Protein AF-A0ABD2L4R9-F1 (afdb_monomer)

Structure (mmCIF, N/CA/C/O backbone):
data_AF-A0ABD2L4R9-F1
#
_entry.id   AF-A0ABD2L4R9-F1
#
loop_
_atom_site.group_PDB
_atom_site.id
_atom_site.type_symbol
_atom_site.label_atom_id
_atom_site.label_alt_id
_atom_site.label_comp_id
_atom_site.label_asym_id
_atom_site.label_entity_id
_atom_site.label_seq_id
_atom_site.pdbx_PDB_ins_code
_atom_site.Cartn_x
_atom_site.Cartn_y
_atom_site.Cartn_z
_atom_site.occupancy
_atom_site.B_iso_or_equiv
_atom_site.auth_seq_id
_atom_site.auth_comp_id
_atom_site.auth_asym_id
_atom_site.auth_atom_id
_atom_site.pdbx_PDB_model_num
ATOM 1 N N . MET A 1 1 ? 43.083 -14.980 4.259 1.00 38.06 1 MET A N 1
ATOM 2 C CA . MET A 1 1 ? 42.087 -13.909 4.046 1.00 38.06 1 MET A CA 1
ATOM 3 C C . MET A 1 1 ? 41.917 -13.762 2.544 1.00 38.06 1 MET A C 1
ATOM 5 O O . MET A 1 1 ? 42.897 -13.419 1.909 1.00 38.06 1 MET A O 1
ATOM 9 N N . SER A 1 2 ? 40.818 -14.065 1.871 1.00 39.56 2 SER A N 1
ATOM 10 C CA . SER A 1 2 ? 39.577 -14.774 2.179 1.00 39.56 2 SER A CA 1
ATOM 11 C C . SER A 1 2 ? 39.105 -15.293 0.814 1.00 39.56 2 SER A C 1
ATOM 13 O O . SER A 1 2 ? 39.096 -14.529 -0.149 1.00 39.56 2 SER A O 1
ATOM 15 N N . GLU A 1 3 ? 38.803 -16.585 0.715 1.00 35.97 3 GLU A N 1
ATOM 16 C CA . GLU A 1 3 ? 38.306 -17.233 -0.504 1.00 35.97 3 GLU A CA 1
ATOM 17 C C . GLU A 1 3 ? 36.824 -16.886 -0.700 1.00 35.97 3 GLU A C 1
ATOM 19 O O . GLU A 1 3 ? 36.027 -17.015 0.230 1.00 35.97 3 GLU A O 1
ATOM 24 N N . ALA A 1 4 ? 36.452 -16.432 -1.900 1.00 47.12 4 ALA A N 1
ATOM 25 C CA . ALA A 1 4 ? 35.065 -16.191 -2.282 1.00 47.12 4 ALA A CA 1
ATOM 26 C C . ALA A 1 4 ? 34.563 -17.351 -3.151 1.00 47.12 4 ALA A C 1
ATOM 28 O O . ALA A 1 4 ? 35.118 -17.667 -4.202 1.00 47.12 4 ALA A O 1
ATOM 29 N N . ASN A 1 5 ? 33.513 -17.985 -2.642 1.00 41.12 5 ASN A N 1
ATOM 30 C CA . ASN A 1 5 ? 32.863 -19.193 -3.119 1.00 41.12 5 ASN A CA 1
ATOM 31 C C . ASN A 1 5 ? 31.822 -18.814 -4.194 1.00 41.12 5 ASN A C 1
ATOM 33 O O . ASN A 1 5 ? 30.880 -18.081 -3.897 1.00 41.12 5 ASN A O 1
ATOM 37 N N . LEU A 1 6 ? 32.000 -19.273 -5.438 1.00 37.28 6 LEU A N 1
ATOM 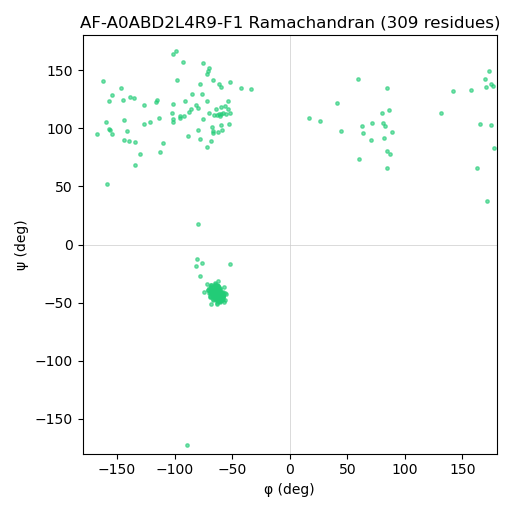38 C CA . LEU A 1 6 ? 31.024 -19.123 -6.525 1.00 37.28 6 LEU A CA 1
ATOM 39 C C . LEU A 1 6 ? 30.168 -20.396 -6.601 1.00 37.28 6 LEU A C 1
ATOM 41 O O . LEU A 1 6 ? 30.640 -21.438 -7.051 1.00 37.28 6 LEU A O 1
ATOM 45 N N . GLN A 1 7 ? 28.899 -20.307 -6.204 1.00 46.25 7 GLN A N 1
ATOM 46 C CA . GLN A 1 7 ? 27.887 -21.318 -6.520 1.00 46.25 7 GLN A CA 1
ATOM 47 C C . GLN A 1 7 ? 27.112 -20.889 -7.770 1.00 46.25 7 GLN A C 1
ATOM 49 O O . GLN A 1 7 ? 26.343 -19.933 -7.748 1.00 46.25 7 GLN A O 1
ATOM 54 N N . GLN A 1 8 ? 27.327 -21.621 -8.864 1.00 36.53 8 GLN A N 1
ATOM 55 C CA . GLN A 1 8 ? 26.442 -21.661 -10.026 1.00 36.53 8 GLN A CA 1
ATOM 56 C C . GLN A 1 8 ? 25.341 -22.695 -9.759 1.00 36.53 8 GLN A C 1
ATOM 58 O O . GLN A 1 8 ? 25.647 -23.834 -9.408 1.00 36.53 8 GLN A O 1
ATOM 63 N N . GLN A 1 9 ? 24.075 -22.325 -9.956 1.00 39.12 9 GLN A N 1
ATOM 64 C CA . GLN A 1 9 ? 22.984 -23.285 -10.104 1.00 39.12 9 GLN A CA 1
ATOM 65 C C . GLN A 1 9 ? 22.382 -23.185 -11.503 1.00 39.12 9 GLN A C 1
ATOM 67 O O . GLN A 1 9 ? 21.982 -22.129 -11.985 1.00 39.12 9 GLN A O 1
ATOM 72 N N . THR A 1 10 ? 22.383 -24.349 -12.131 1.00 36.81 10 THR A N 1
ATOM 73 C CA . THR A 1 10 ? 21.808 -24.751 -13.406 1.00 36.81 10 THR A CA 1
ATOM 74 C C . THR A 1 10 ? 20.302 -24.976 -13.294 1.00 36.81 10 THR A C 1
ATOM 76 O O . THR A 1 10 ? 19.891 -25.710 -12.402 1.00 36.81 10 THR A O 1
ATOM 79 N N . HIS A 1 11 ? 19.511 -24.522 -14.270 1.00 34.41 11 HIS A N 1
ATOM 80 C CA . HIS A 1 11 ? 18.323 -25.258 -14.714 1.00 34.41 11 HIS A CA 1
ATOM 81 C C . HIS A 1 11 ? 18.113 -25.091 -16.223 1.00 34.41 11 HIS A C 1
ATOM 83 O O . HIS A 1 11 ? 18.078 -23.983 -16.751 1.00 34.41 11 HIS A O 1
ATOM 89 N N . GLY A 1 12 ? 18.049 -26.240 -16.899 1.00 32.28 12 GLY A N 1
ATOM 90 C CA . GLY A 1 12 ? 17.697 -26.399 -18.306 1.00 32.28 12 GLY A CA 1
ATOM 91 C C . GLY A 1 12 ? 16.182 -26.573 -18.532 1.00 32.28 12 GLY A C 1
ATOM 92 O O . GLY A 1 12 ? 15.406 -26.427 -17.590 1.00 32.28 12 GLY A O 1
ATOM 93 N N . PRO A 1 13 ? 15.769 -26.876 -19.778 1.00 49.06 13 PRO A N 1
ATOM 94 C CA . PRO A 1 13 ? 14.568 -26.332 -20.423 1.00 49.06 13 PRO A CA 1
ATOM 95 C C . PRO A 1 13 ? 13.365 -27.290 -20.437 1.00 49.06 13 PRO A C 1
ATOM 97 O O . PRO A 1 13 ? 13.538 -28.502 -20.320 1.00 49.06 13 PRO A O 1
ATOM 100 N N . ILE A 1 14 ? 12.160 -26.763 -20.698 1.00 37.28 14 ILE A N 1
ATOM 101 C CA . ILE A 1 14 ? 11.000 -27.556 -21.141 1.00 37.28 14 ILE A CA 1
ATOM 102 C C . ILE A 1 14 ? 10.307 -26.836 -22.304 1.00 37.28 14 ILE A C 1
ATOM 104 O O . ILE A 1 14 ? 9.966 -25.660 -22.220 1.00 37.28 14 ILE A O 1
ATOM 108 N N . ALA A 1 15 ? 10.146 -27.579 -23.395 1.00 39.94 15 ALA A N 1
ATOM 109 C CA . ALA A 1 15 ? 9.393 -27.242 -24.592 1.00 39.94 15 ALA A CA 1
ATOM 110 C C . ALA A 1 15 ? 7.946 -27.758 -24.492 1.00 39.94 15 ALA A C 1
ATOM 112 O O . ALA A 1 15 ? 7.717 -28.769 -23.830 1.00 39.94 15 ALA A O 1
ATOM 113 N N . GLY A 1 16 ? 7.023 -27.157 -25.255 1.00 38.69 16 GLY A N 1
ATOM 114 C CA . GLY A 1 16 ? 5.907 -27.902 -25.854 1.00 38.69 16 GLY A CA 1
ATOM 115 C C . GLY A 1 16 ? 4.489 -27.335 -25.706 1.00 38.69 16 GLY A C 1
ATOM 116 O O . GLY A 1 16 ? 3.910 -27.404 -24.630 1.00 38.69 16 GLY A O 1
ATOM 117 N N . THR A 1 17 ? 3.951 -26.933 -26.868 1.00 38.12 17 THR A N 1
ATOM 118 C CA . THR A 1 17 ? 2.591 -27.168 -27.417 1.00 38.12 17 THR A CA 1
ATOM 119 C C . THR A 1 17 ? 1.390 -26.318 -26.970 1.00 38.12 17 THR A C 1
ATOM 121 O O . THR A 1 17 ? 0.820 -26.536 -25.906 1.00 38.12 17 THR A O 1
ATOM 124 N N . ASP A 1 18 ? 1.007 -25.404 -27.874 1.00 42.97 18 ASP A N 1
ATOM 125 C CA . ASP A 1 18 ? -0.278 -25.256 -28.591 1.00 42.97 18 ASP A CA 1
ATOM 126 C C . ASP A 1 18 ? -1.611 -25.482 -27.857 1.00 42.97 18 ASP A C 1
ATOM 128 O O . ASP A 1 18 ? -1.916 -26.605 -27.471 1.00 42.97 18 ASP A O 1
ATOM 132 N N . TYR A 1 19 ? -2.473 -24.452 -27.858 1.00 44.78 19 TYR A N 1
ATOM 133 C CA . TYR A 1 19 ? -3.904 -24.587 -28.170 1.00 44.78 19 TYR A CA 1
ATOM 134 C C . TYR A 1 19 ? -4.440 -23.332 -28.874 1.00 44.78 19 TYR A C 1
ATOM 136 O O . TYR A 1 19 ? -4.154 -22.197 -28.498 1.00 44.78 19 TYR A O 1
ATOM 144 N N . ASP A 1 20 ? -5.205 -23.621 -29.917 1.00 46.62 20 ASP A N 1
ATOM 145 C CA . ASP A 1 20 ? -5.868 -22.765 -30.891 1.00 46.62 20 ASP A CA 1
ATOM 146 C C . ASP A 1 20 ? -7.355 -22.581 -30.503 1.00 46.62 20 ASP A C 1
ATOM 148 O O . ASP A 1 20 ? -7.892 -23.400 -29.755 1.00 46.62 20 ASP A O 1
ATOM 152 N N . SER A 1 21 ? -8.035 -21.607 -31.123 1.00 48.56 21 SER A N 1
ATOM 153 C CA . SER A 1 21 ? -9.508 -21.406 -31.175 1.00 48.56 21 SER A CA 1
ATOM 154 C C . SER A 1 21 ? -10.234 -20.756 -29.979 1.00 48.56 21 SER A C 1
ATOM 156 O O . SER A 1 21 ? -10.450 -21.379 -28.945 1.00 48.56 21 SER A O 1
ATOM 158 N N . ALA A 1 22 ? -10.783 -19.550 -30.178 1.00 41.91 22 ALA A N 1
ATOM 159 C CA . ALA A 1 22 ? -12.172 -19.369 -30.636 1.00 41.91 22 ALA A CA 1
ATOM 160 C C . ALA A 1 22 ? -12.606 -17.891 -30.553 1.00 41.91 22 ALA A C 1
ATOM 162 O O . ALA A 1 22 ? -12.356 -17.199 -29.569 1.00 41.91 22 ALA A O 1
ATOM 163 N N . ASP A 1 23 ? -13.270 -17.449 -31.616 1.00 44.25 23 ASP A N 1
ATOM 164 C CA . ASP A 1 23 ? -13.883 -16.141 -31.805 1.00 44.25 23 ASP A CA 1
ATOM 165 C C . ASP A 1 23 ? -14.993 -15.843 -30.783 1.00 44.25 23 ASP A C 1
ATOM 167 O O . ASP A 1 23 ? -15.885 -16.665 -30.576 1.00 44.25 23 ASP A O 1
ATOM 171 N N . GLU A 1 24 ? -15.033 -14.616 -30.258 1.00 42.84 24 GLU A N 1
ATOM 172 C CA . GLU A 1 24 ? -16.282 -14.012 -29.786 1.00 42.84 24 GLU A CA 1
ATOM 173 C C . GLU A 1 24 ? -16.302 -12.520 -30.147 1.00 42.84 24 GLU A C 1
ATOM 175 O O . GLU A 1 24 ? -15.707 -11.667 -29.489 1.00 42.84 24 GLU A O 1
ATOM 180 N N . TYR A 1 25 ? -16.977 -12.214 -31.257 1.00 39.09 25 TYR A N 1
ATOM 181 C CA . TYR A 1 25 ? -17.446 -10.870 -31.570 1.00 39.09 25 TYR A CA 1
ATOM 182 C C . TYR A 1 25 ? -18.748 -10.624 -30.807 1.00 39.09 25 TYR A C 1
ATOM 184 O O . TYR A 1 25 ? -19.752 -11.279 -31.082 1.00 39.09 25 TYR A O 1
ATOM 192 N N . VAL A 1 26 ? -18.768 -9.610 -29.944 1.00 40.62 26 VAL A N 1
ATOM 193 C CA . VAL A 1 26 ? -20.000 -8.884 -29.619 1.00 40.62 26 VAL A CA 1
ATOM 194 C C . VAL A 1 26 ? -19.785 -7.419 -29.978 1.00 40.62 26 VAL A C 1
ATOM 196 O O . VAL A 1 26 ? -19.043 -6.682 -29.336 1.00 40.62 26 VAL A O 1
ATOM 199 N N . VAL A 1 27 ? -20.418 -7.056 -31.090 1.00 40.62 27 VAL A N 1
ATOM 200 C CA . VAL A 1 27 ? -20.771 -5.696 -31.502 1.00 40.62 27 VAL A CA 1
ATOM 201 C C . VAL A 1 27 ? -21.883 -5.187 -30.581 1.00 40.62 27 VAL A C 1
ATOM 203 O O . VAL A 1 27 ? -22.666 -6.006 -30.107 1.00 40.62 27 VAL A O 1
ATOM 206 N N . ILE A 1 28 ? -21.942 -3.862 -30.396 1.00 38.06 28 ILE A N 1
ATOM 207 C CA . ILE A 1 28 ? -23.101 -2.969 -30.137 1.00 38.06 28 ILE A CA 1
ATOM 208 C C . ILE A 1 28 ? -22.643 -1.897 -29.133 1.00 38.06 28 ILE A C 1
ATOM 210 O O . ILE A 1 28 ? -22.062 -2.240 -28.111 1.00 38.06 28 ILE A O 1
ATOM 214 N N . GLU A 1 29 ? -22.860 -0.592 -29.262 1.00 38.66 29 GLU A N 1
ATOM 215 C CA . GLU A 1 29 ? -23.216 0.359 -30.323 1.00 38.66 29 GLU A CA 1
ATOM 216 C C . GLU A 1 29 ? -22.820 1.722 -29.720 1.00 38.66 29 GLU A C 1
ATOM 218 O O . GLU A 1 29 ? -22.976 1.947 -28.518 1.00 38.66 29 GLU A O 1
AT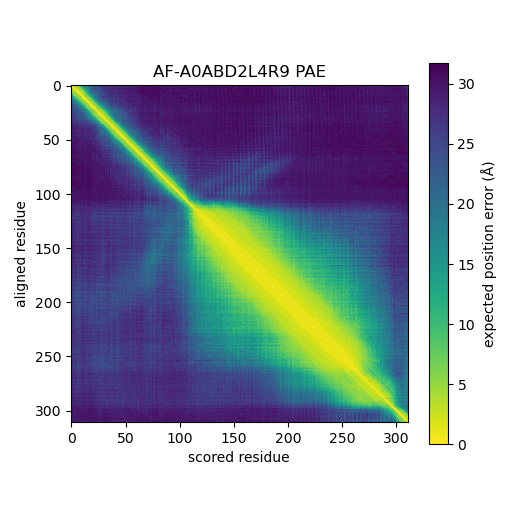OM 223 N N . GLN A 1 30 ? -22.263 2.621 -30.531 1.00 39.00 30 GLN A N 1
ATOM 224 C CA . GLN A 1 30 ? -22.183 4.038 -30.186 1.00 39.00 30 GLN A CA 1
ATOM 225 C C . GLN A 1 30 ? -23.546 4.668 -30.481 1.00 39.00 30 GLN A C 1
ATOM 227 O O . GLN A 1 30 ? -23.941 4.719 -31.643 1.00 39.00 30 GLN A O 1
ATOM 232 N N . GLU A 1 31 ? -24.216 5.192 -29.457 1.00 44.44 31 GLU A N 1
ATOM 233 C CA . GLU A 1 31 ? -25.232 6.236 -29.620 1.00 44.44 31 GLU A CA 1
ATOM 234 C C . GLU A 1 31 ? -24.719 7.527 -28.970 1.00 44.44 31 GLU A C 1
ATOM 236 O O . GLU A 1 31 ? -24.578 7.650 -27.753 1.00 44.44 31 GLU A O 1
ATOM 241 N N . GLU A 1 32 ? -24.394 8.476 -29.840 1.00 42.75 32 GLU A N 1
ATOM 242 C CA . GLU A 1 32 ? -24.295 9.907 -29.579 1.00 42.75 32 GLU A CA 1
ATOM 243 C C . GLU A 1 32 ? -25.682 10.499 -29.882 1.00 42.75 32 GLU A C 1
ATOM 245 O O . GLU A 1 32 ? -26.160 10.307 -30.994 1.00 42.75 32 GLU A O 1
ATOM 250 N N . GLU A 1 33 ? -26.327 11.192 -28.936 1.00 36.19 33 GLU A N 1
ATOM 251 C CA . GLU A 1 33 ? -26.842 12.564 -29.127 1.00 36.19 33 GLU A CA 1
ATOM 252 C C . GLU A 1 33 ? -27.762 13.069 -27.996 1.00 36.19 33 GLU A C 1
ATOM 254 O O . GLU A 1 33 ? -28.637 12.378 -27.488 1.00 36.19 33 GLU A O 1
ATOM 259 N N . ALA A 1 34 ? -27.565 14.365 -27.725 1.00 32.00 34 ALA A N 1
ATOM 260 C CA . ALA A 1 34 ? -28.557 15.398 -27.413 1.00 32.00 34 ALA A CA 1
ATOM 261 C C . ALA A 1 34 ? -29.311 15.410 -26.060 1.00 32.00 34 ALA A C 1
ATOM 263 O O . ALA A 1 34 ? -30.306 14.734 -25.843 1.00 32.00 34 ALA A O 1
ATOM 264 N N . ALA A 1 35 ? -28.849 16.348 -25.222 1.00 33.03 35 ALA A N 1
ATOM 265 C CA . ALA A 1 35 ? -29.554 17.566 -24.788 1.00 33.03 35 ALA A CA 1
ATOM 266 C C . ALA A 1 35 ? -30.914 17.507 -24.048 1.00 33.03 35 ALA A C 1
ATOM 268 O O . ALA A 1 35 ? -31.847 16.800 -24.401 1.00 33.03 35 ALA A O 1
ATOM 269 N N . ASP A 1 36 ? -31.004 18.448 -23.100 1.00 33.44 36 ASP A N 1
ATOM 270 C CA . ASP A 1 36 ? -32.187 19.040 -22.462 1.00 33.44 36 ASP A CA 1
ATOM 271 C C . ASP A 1 36 ? -32.855 18.305 -21.290 1.00 33.44 36 ASP A C 1
ATOM 273 O O . ASP A 1 36 ? -33.718 17.448 -21.452 1.00 33.44 36 ASP A O 1
ATOM 277 N N . LEU A 1 37 ? -32.577 18.803 -20.075 1.00 36.91 37 LEU A N 1
ATOM 278 C CA . LEU A 1 37 ? -33.616 19.000 -19.059 1.00 36.91 37 LEU A CA 1
ATOM 279 C C . LEU A 1 37 ? -33.223 20.102 -18.063 1.00 36.91 37 LEU A C 1
ATOM 281 O O . LEU A 1 37 ? -32.532 19.902 -17.065 1.00 36.91 37 LEU A O 1
ATOM 285 N N . GLU A 1 38 ? -33.708 21.304 -18.369 1.00 37.84 38 GLU A N 1
ATOM 286 C CA . GLU A 1 38 ? -33.947 22.372 -17.407 1.00 37.84 38 GLU A CA 1
ATOM 287 C C . GLU A 1 38 ? -35.084 21.989 -16.431 1.00 37.84 38 GLU A C 1
ATOM 289 O O . GLU A 1 38 ? -36.148 21.540 -16.848 1.00 37.84 38 GLU A O 1
ATOM 294 N N . LYS A 1 39 ? -34.882 22.380 -15.164 1.00 40.06 39 LYS A N 1
ATOM 295 C CA . LYS A 1 39 ? -35.868 22.894 -14.186 1.00 40.06 39 LYS A CA 1
ATOM 296 C C . LYS A 1 39 ? -36.728 21.951 -13.320 1.00 40.06 39 LYS A C 1
ATOM 298 O O . LYS A 1 39 ? -37.485 21.108 -13.779 1.00 40.06 39 LYS A O 1
ATOM 303 N N . ASN A 1 40 ? -36.746 22.383 -12.049 1.00 29.83 40 ASN A N 1
ATOM 304 C CA . ASN A 1 40 ? -37.750 22.246 -10.984 1.00 29.83 40 ASN A CA 1
ATOM 305 C C . ASN A 1 40 ? -37.707 20.975 -10.118 1.00 29.83 40 ASN A C 1
ATOM 307 O O . ASN A 1 40 ? -38.109 19.904 -10.542 1.00 29.83 40 ASN A O 1
ATOM 311 N N . SER A 1 41 ? -37.440 21.130 -8.816 1.00 32.44 41 SER A N 1
ATOM 312 C CA . SER A 1 41 ? -38.505 21.430 -7.839 1.00 32.44 41 SER A CA 1
ATOM 313 C C . SER A 1 41 ? -38.112 21.028 -6.408 1.00 32.44 41 SER A C 1
ATOM 315 O O . SER A 1 41 ? -37.719 19.898 -6.147 1.00 32.44 41 SER A O 1
ATOM 317 N N . THR A 1 42 ? -38.364 21.960 -5.485 1.00 34.19 42 THR A N 1
ATOM 318 C CA . THR A 1 42 ? -38.770 21.763 -4.077 1.00 34.19 42 THR A CA 1
ATOM 319 C C . THR A 1 42 ? -37.833 21.049 -3.097 1.00 34.19 42 THR A C 1
ATOM 321 O O . THR A 1 42 ? -37.828 19.831 -2.952 1.00 34.19 42 THR A O 1
ATOM 324 N N . LEU A 1 43 ? -37.185 21.897 -2.287 1.00 34.12 43 LEU A N 1
ATOM 325 C CA . LEU A 1 43 ? -36.933 21.675 -0.865 1.00 34.12 43 LEU A CA 1
ATOM 326 C C . LEU A 1 43 ? -38.161 21.097 -0.130 1.00 34.12 43 LEU A C 1
ATOM 328 O O . LEU A 1 43 ? -39.268 21.626 -0.234 1.00 34.12 43 LEU A O 1
ATOM 332 N N . SER A 1 44 ? -37.917 20.082 0.693 1.00 31.73 44 SER A N 1
ATOM 333 C CA . SER A 1 44 ? -38.611 19.763 1.954 1.00 31.73 44 SER A CA 1
ATOM 334 C C . SER A 1 44 ? -37.605 18.925 2.753 1.00 31.73 44 SER A C 1
ATOM 336 O O . SER A 1 44 ? -37.197 17.862 2.304 1.00 31.73 44 SER A O 1
ATOM 338 N N . GLU A 1 45 ? -36.877 19.498 3.707 1.00 31.53 45 GLU A N 1
ATOM 339 C CA . GLU A 1 45 ? -37.295 19.785 5.086 1.00 31.53 45 GLU A CA 1
ATOM 340 C C . GLU A 1 45 ? -37.616 18.512 5.886 1.00 31.53 45 GLU A C 1
ATOM 342 O O . GLU A 1 45 ? -38.735 18.017 5.878 1.00 31.53 45 GLU A O 1
ATOM 347 N N . THR A 1 46 ? -36.621 18.040 6.644 1.00 32.34 46 THR A N 1
ATOM 348 C CA . THR A 1 46 ? -36.826 17.423 7.964 1.00 32.34 46 THR A CA 1
ATOM 349 C C . THR A 1 46 ? -35.659 17.798 8.876 1.00 32.34 46 THR A C 1
ATOM 351 O O . THR A 1 46 ? -34.609 17.165 8.887 1.00 32.34 46 THR A O 1
ATOM 354 N N . VAL A 1 47 ? -35.853 18.924 9.563 1.00 33.81 47 VAL A N 1
ATOM 355 C CA . VAL A 1 47 ? -35.673 19.146 11.007 1.00 33.81 47 VAL A CA 1
ATOM 356 C C . VAL A 1 47 ? -34.663 18.241 11.734 1.00 33.81 47 VAL A C 1
ATOM 358 O O . VAL A 1 47 ? -34.977 17.122 12.126 1.00 33.81 47 VAL A O 1
ATOM 361 N N . ALA A 1 48 ? -33.507 18.815 12.071 1.00 32.16 48 ALA A N 1
ATOM 362 C CA . ALA A 1 48 ? -32.755 18.472 13.275 1.00 32.16 48 ALA A CA 1
ATOM 363 C C . ALA A 1 48 ? -32.502 19.777 14.044 1.00 32.16 48 ALA A C 1
ATOM 365 O O . ALA A 1 48 ? -31.707 20.623 13.638 1.00 32.16 48 ALA A O 1
ATOM 366 N N . THR A 1 49 ? -33.266 19.983 15.115 1.00 33.12 49 THR A N 1
ATOM 367 C CA . THR A 1 49 ? -33.177 21.150 15.995 1.00 33.12 49 THR A CA 1
ATOM 368 C C . THR A 1 49 ? -31.827 21.184 16.698 1.00 33.12 49 THR A C 1
ATOM 370 O O . THR A 1 49 ? -31.518 20.312 17.507 1.00 33.12 49 THR A O 1
ATOM 373 N N . ASN A 1 50 ? -31.053 22.223 16.402 1.00 30.55 50 ASN A N 1
ATOM 374 C CA . ASN A 1 50 ? -29.809 22.561 17.071 1.00 30.55 50 ASN A CA 1
ATOM 375 C C . ASN A 1 50 ? -30.106 23.711 18.047 1.00 30.55 50 ASN A C 1
ATOM 377 O O . ASN A 1 50 ? -30.364 24.835 17.620 1.00 30.55 50 ASN A O 1
ATOM 381 N N . THR A 1 51 ? -30.112 23.439 19.352 1.00 35.69 51 THR A N 1
ATOM 382 C CA . THR A 1 51 ? -30.152 24.471 20.399 1.00 35.69 51 THR A CA 1
ATOM 383 C C . THR A 1 51 ? -28.807 24.495 21.114 1.00 35.69 51 THR A C 1
ATOM 385 O O . THR A 1 51 ? -28.626 23.828 22.128 1.00 35.69 51 THR A O 1
ATOM 388 N N . ASN A 1 52 ? -27.866 25.277 20.582 1.00 33.47 52 ASN A N 1
ATOM 389 C CA . ASN A 1 52 ? -26.686 25.721 21.320 1.00 33.47 52 ASN A CA 1
ATOM 390 C C . ASN A 1 52 ? -27.034 27.026 22.043 1.00 33.47 52 ASN A C 1
ATOM 392 O O . ASN A 1 52 ? -26.933 28.112 21.474 1.00 33.47 52 ASN A O 1
ATOM 396 N N . SER A 1 53 ? -27.460 26.912 23.299 1.00 34.31 53 SER A N 1
ATOM 397 C CA . SER A 1 53 ? -27.530 28.034 24.233 1.00 34.31 53 SER A CA 1
ATOM 398 C C . SER A 1 53 ? -26.227 28.119 25.027 1.00 34.31 53 SER A C 1
ATOM 400 O O . SER A 1 53 ? -25.922 27.243 25.831 1.00 34.31 53 SER A O 1
ATOM 402 N N . THR A 1 54 ? -25.468 29.176 24.744 1.00 35.81 54 THR A N 1
ATOM 403 C CA . THR A 1 54 ? -24.688 30.000 25.685 1.00 35.81 54 THR A CA 1
ATOM 404 C C . THR A 1 54 ? -24.418 29.403 27.072 1.00 35.81 54 THR A C 1
ATOM 406 O O . THR A 1 54 ? -25.300 29.360 27.929 1.00 35.81 54 THR A O 1
ATOM 409 N N . LEU A 1 55 ? -23.157 29.033 27.303 1.00 33.44 55 LEU A N 1
ATOM 410 C CA . LEU A 1 55 ? -22.603 28.709 28.613 1.00 33.44 55 LEU A CA 1
ATOM 411 C C . LEU A 1 55 ? -22.371 30.018 29.391 1.00 33.44 55 LEU A C 1
ATOM 413 O O . LEU A 1 55 ? -21.465 30.783 29.064 1.00 33.44 55 LEU A O 1
ATOM 417 N N . SER A 1 56 ? -23.193 30.272 30.405 1.00 36.19 56 SER A N 1
ATOM 418 C CA . SER A 1 56 ? -22.951 31.286 31.434 1.00 36.19 56 SER A CA 1
ATOM 419 C C . SER A 1 56 ? -23.066 30.633 32.809 1.00 36.19 56 SER A C 1
ATOM 421 O O . SER A 1 56 ? -24.116 30.092 33.146 1.00 36.19 56 SER A O 1
ATOM 423 N N . ASP A 1 57 ? -21.963 30.697 33.553 1.00 37.50 57 ASP A N 1
ATOM 424 C CA . ASP A 1 57 ? -21.854 30.719 35.012 1.00 37.50 57 ASP A CA 1
ATOM 425 C C . ASP A 1 57 ? -22.704 29.739 35.832 1.00 37.50 57 ASP A C 1
ATOM 427 O O . ASP A 1 57 ? -23.803 30.071 36.263 1.00 37.50 57 ASP A O 1
ATOM 431 N N . VAL A 1 58 ? -22.102 28.608 36.228 1.00 37.78 58 VAL A N 1
ATOM 432 C CA . VAL A 1 58 ? -22.307 28.066 37.581 1.00 37.78 58 VAL A CA 1
ATOM 433 C C . VAL A 1 58 ? -20.980 27.549 38.137 1.00 37.78 58 VAL A C 1
ATOM 435 O O . VAL A 1 58 ? -20.263 26.760 37.527 1.00 37.78 58 VAL A O 1
ATOM 438 N N . GLN A 1 59 ? -20.678 28.055 39.325 1.00 37.50 59 GLN A N 1
ATOM 439 C CA . GLN A 1 59 ? -19.514 27.825 40.163 1.00 37.50 59 GLN A CA 1
ATOM 440 C C . GLN A 1 59 ? -19.253 26.333 40.433 1.0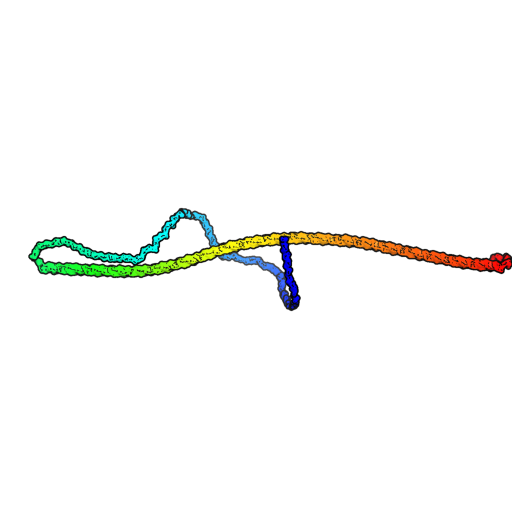0 37.50 59 GLN A C 1
ATOM 442 O O . GLN A 1 59 ? -20.014 25.671 41.135 1.00 37.50 59 GLN A O 1
ATOM 447 N N . SER A 1 60 ? -18.110 25.830 39.965 1.00 34.69 60 SER A N 1
ATOM 448 C CA . SER A 1 60 ? -17.498 24.612 40.500 1.00 34.69 60 SER A CA 1
ATOM 449 C C . SER A 1 60 ? -16.768 24.971 41.792 1.00 34.69 60 SER A C 1
ATOM 451 O O . SER A 1 60 ? -15.644 25.476 41.776 1.00 34.69 60 SER A O 1
ATOM 453 N N . VAL A 1 61 ? -17.433 24.720 42.916 1.00 37.38 61 VAL A N 1
ATOM 454 C CA . VAL A 1 61 ? -16.843 24.729 44.254 1.00 37.38 61 VAL A CA 1
ATOM 455 C C . VAL A 1 61 ? -15.670 23.752 44.281 1.00 37.38 61 VAL A C 1
ATOM 457 O O . VAL A 1 61 ? -15.831 22.554 44.059 1.00 37.38 61 VAL A O 1
ATOM 460 N N . ALA A 1 62 ? -14.482 24.279 44.567 1.00 41.62 62 ALA A N 1
ATOM 461 C CA . ALA A 1 62 ? -13.343 23.485 44.983 1.00 41.62 62 ALA A CA 1
ATOM 462 C C . ALA A 1 62 ? -13.703 22.737 46.276 1.00 41.62 62 ALA A C 1
ATOM 464 O O . ALA A 1 62 ? -13.971 23.365 47.300 1.00 41.62 62 ALA A O 1
ATOM 465 N N . ALA A 1 63 ? -13.686 21.406 46.236 1.00 35.41 63 ALA A N 1
ATOM 466 C CA . ALA A 1 63 ? -13.655 20.576 47.430 1.00 35.41 63 ALA A CA 1
ATOM 467 C C . ALA A 1 63 ? -12.343 19.790 47.440 1.00 35.41 63 ALA A C 1
ATOM 469 O O . ALA A 1 63 ? -11.981 19.097 46.492 1.00 35.41 63 ALA A O 1
ATOM 470 N N . SER A 1 64 ? -11.618 20.007 48.526 1.00 35.66 64 SER A N 1
ATOM 471 C CA . SER A 1 64 ? -10.290 19.523 48.855 1.00 35.66 64 SER A CA 1
ATOM 472 C C . SER A 1 64 ? -10.116 18.014 48.714 1.00 35.66 64 SER A C 1
ATOM 474 O O . SER A 1 64 ? -10.938 17.235 49.194 1.00 35.66 64 SER A O 1
ATOM 476 N N . VAL A 1 65 ? -8.953 17.628 48.192 1.00 40.59 65 VAL A N 1
ATOM 477 C CA . VAL A 1 65 ? -8.332 16.319 48.400 1.00 40.59 65 VAL A CA 1
ATOM 478 C C . VAL A 1 65 ? -8.109 16.133 49.905 1.00 40.59 65 VAL A C 1
ATOM 480 O O . VAL A 1 65 ? -7.174 16.683 50.480 1.00 40.59 65 VAL A O 1
ATOM 483 N N . GLY A 1 66 ? -9.017 15.404 50.548 1.00 37.06 66 GLY A N 1
ATOM 484 C CA . GLY A 1 66 ? -8.860 14.887 51.899 1.00 37.06 66 GLY A CA 1
ATOM 485 C C . GLY A 1 66 ? -8.510 13.409 51.814 1.00 37.06 66 GLY A C 1
ATOM 486 O O . GLY A 1 66 ? -9.316 12.601 51.363 1.00 37.06 66 GLY A O 1
ATOM 487 N N . THR A 1 67 ? -7.297 13.068 52.226 1.00 51.31 67 THR A N 1
ATOM 488 C CA . THR A 1 67 ? -6.857 11.702 52.504 1.00 51.31 67 THR A CA 1
ATOM 489 C C . THR A 1 67 ? -7.793 11.054 53.526 1.00 51.31 67 THR A C 1
ATOM 491 O O . THR A 1 67 ? -7.804 11.459 54.688 1.00 51.31 67 THR A O 1
ATOM 494 N N . LEU A 1 68 ? -8.562 10.053 53.101 1.00 35.25 68 LEU A N 1
ATOM 495 C CA . LEU A 1 68 ? -9.300 9.145 53.978 1.00 35.25 68 LEU A CA 1
ATOM 496 C C . LEU A 1 68 ? -8.683 7.757 53.835 1.00 35.25 68 LEU A C 1
ATOM 498 O O . LEU A 1 68 ? -9.144 6.894 53.093 1.00 35.25 68 LEU A O 1
ATOM 502 N N . ASP A 1 69 ? -7.566 7.617 54.537 1.00 40.84 69 ASP A N 1
ATOM 503 C CA . ASP A 1 69 ? -7.149 6.351 55.111 1.00 40.84 69 ASP A CA 1
ATOM 504 C C . ASP A 1 69 ? -8.101 6.036 56.286 1.00 40.84 69 ASP A C 1
ATOM 506 O O . ASP A 1 69 ? -8.586 6.960 56.945 1.00 40.84 69 ASP A O 1
ATOM 510 N N . ALA A 1 70 ? -8.346 4.750 56.542 1.00 52.03 70 ALA A N 1
ATOM 511 C CA . ALA A 1 70 ? -9.253 4.173 57.551 1.00 52.03 70 ALA A CA 1
ATOM 512 C C . ALA A 1 70 ? -10.737 3.961 57.164 1.00 52.03 70 ALA A C 1
ATOM 514 O O . ALA A 1 70 ? -11.640 4.617 57.675 1.00 52.03 70 ALA A O 1
ATOM 515 N N . VAL A 1 71 ? -10.995 2.892 56.400 1.00 43.09 71 VAL A N 1
ATOM 516 C CA . VAL A 1 71 ? -12.085 1.941 56.713 1.00 43.09 71 VAL A CA 1
ATOM 517 C C . VAL A 1 71 ? -11.524 0.525 56.556 1.00 43.09 71 VAL A C 1
ATOM 519 O O . VAL A 1 71 ? -11.837 -0.212 55.626 1.00 43.09 71 VAL A O 1
ATOM 522 N N . ALA A 1 72 ? -10.619 0.173 57.463 1.00 49.81 72 ALA A N 1
ATOM 523 C CA . ALA A 1 72 ? -10.350 -1.213 57.797 1.00 49.81 72 ALA A CA 1
ATOM 524 C C . ALA A 1 72 ? -11.144 -1.536 59.069 1.00 49.81 72 ALA A C 1
ATOM 526 O O . ALA A 1 72 ? -11.202 -0.717 59.984 1.00 49.81 72 ALA A O 1
ATOM 527 N N . ASP A 1 73 ? -11.696 -2.745 59.111 1.00 48.97 73 ASP A N 1
ATOM 528 C CA . ASP A 1 73 ? -12.130 -3.432 60.330 1.00 48.97 73 ASP A CA 1
ATOM 529 C C . ASP A 1 73 ? -13.539 -3.118 60.875 1.00 48.97 73 ASP A C 1
ATOM 531 O O . ASP A 1 73 ? -13.727 -2.621 61.981 1.00 48.97 73 ASP A O 1
ATOM 535 N N . ILE A 1 74 ? -14.572 -3.498 60.114 1.00 46.62 74 ILE A N 1
ATOM 536 C CA . ILE A 1 74 ? -15.868 -3.874 60.700 1.00 46.62 74 ILE A CA 1
ATOM 537 C C . ILE A 1 74 ? -16.326 -5.160 60.016 1.00 46.62 74 ILE A C 1
ATOM 539 O O . ILE A 1 74 ? -17.011 -5.129 58.996 1.00 46.62 74 ILE A O 1
ATOM 543 N N . GLY A 1 75 ? -15.914 -6.311 60.543 1.00 43.12 75 GLY A N 1
ATOM 544 C CA . GLY A 1 75 ? -16.387 -7.574 59.984 1.00 43.12 75 GLY A CA 1
ATOM 545 C C . GLY A 1 75 ? -15.723 -8.838 60.498 1.00 43.12 75 GLY A C 1
ATOM 546 O O . GLY A 1 75 ? -15.511 -9.738 59.700 1.00 43.12 75 GLY A O 1
ATOM 547 N N . ASN A 1 76 ? -15.387 -8.929 61.784 1.00 47.66 76 ASN A N 1
ATOM 548 C CA . ASN A 1 76 ? -15.099 -10.217 62.416 1.00 47.66 76 ASN A CA 1
ATOM 549 C C . ASN A 1 76 ? -15.320 -10.118 63.924 1.00 47.66 76 ASN A C 1
ATOM 551 O O . ASN A 1 76 ? -14.472 -9.635 64.666 1.00 47.66 76 ASN A O 1
ATOM 555 N N . GLY A 1 77 ? -16.481 -10.566 64.387 1.00 41.72 77 GLY A N 1
ATOM 556 C CA . GLY A 1 77 ? -16.747 -10.615 65.817 1.00 41.72 77 GLY A CA 1
ATOM 557 C C . GLY A 1 77 ? -18.218 -10.755 66.130 1.00 41.72 77 GLY A C 1
ATOM 558 O O . GLY A 1 77 ? -18.794 -9.835 66.688 1.00 41.72 77 GLY A O 1
ATOM 559 N N . LEU A 1 78 ? -18.824 -11.881 65.760 1.00 46.47 78 LEU A N 1
ATOM 560 C CA . LEU A 1 78 ? -20.059 -12.371 66.382 1.00 46.47 78 LEU A CA 1
ATOM 561 C C . LEU A 1 78 ? -20.187 -13.880 66.123 1.00 46.47 78 LEU A C 1
ATOM 563 O O . LEU A 1 78 ? -21.209 -14.377 65.659 1.00 46.47 78 LEU A O 1
ATOM 567 N N . ASP A 1 79 ? -19.121 -14.617 66.445 1.00 43.69 79 ASP A N 1
ATOM 568 C CA . ASP A 1 79 ? -19.249 -16.048 66.692 1.00 43.69 79 ASP A CA 1
ATOM 569 C C . ASP A 1 79 ? -19.955 -16.246 68.032 1.00 43.69 79 ASP A C 1
ATOM 571 O O . ASP A 1 79 ? -19.565 -15.720 69.079 1.00 43.69 79 ASP A O 1
ATOM 575 N N . GLY A 1 80 ? -21.057 -16.985 67.964 1.00 49.62 80 GLY A N 1
ATOM 576 C CA . GLY A 1 80 ? -21.919 -17.282 69.088 1.00 49.62 80 GLY A CA 1
ATOM 577 C C . GLY A 1 80 ? -21.187 -18.057 70.176 1.00 49.62 80 GLY A C 1
ATOM 578 O O . GLY A 1 80 ? -20.891 -19.240 70.029 1.00 49.62 80 GLY A O 1
ATOM 579 N N . ALA A 1 81 ? -20.992 -17.419 71.326 1.00 42.66 81 ALA A N 1
ATOM 580 C CA . ALA A 1 81 ? -20.667 -18.113 72.558 1.00 42.66 81 ALA A CA 1
ATOM 581 C C . ALA A 1 81 ? -21.325 -17.419 73.759 1.00 42.66 81 ALA A C 1
ATOM 583 O O . ALA A 1 81 ? -20.887 -16.378 74.231 1.00 42.66 81 ALA A O 1
ATOM 584 N N . LYS A 1 82 ? -22.364 -18.088 74.272 1.00 50.06 82 LYS A N 1
ATOM 585 C CA . LYS A 1 82 ? -22.825 -18.056 75.669 1.00 50.06 82 LYS A CA 1
ATOM 586 C C . LYS A 1 82 ? -23.250 -16.689 76.224 1.00 50.06 82 LYS A C 1
ATOM 588 O O . LYS A 1 82 ? -22.644 -16.169 77.154 1.00 50.06 82 LYS A O 1
ATOM 593 N N . LEU A 1 83 ? -24.416 -16.211 75.793 1.00 39.78 83 LEU A N 1
ATOM 594 C CA . LEU A 1 83 ? -25.260 -15.410 76.683 1.00 39.78 83 LEU A CA 1
ATOM 595 C C . LEU A 1 83 ? -25.974 -16.370 77.642 1.00 39.78 83 LEU A C 1
ATOM 597 O O . LEU A 1 83 ? -27.029 -16.922 77.336 1.00 39.78 83 LEU A O 1
ATOM 601 N N . SER A 1 84 ? -25.350 -16.625 78.792 1.00 40.97 84 SER A N 1
ATOM 602 C CA . SER A 1 84 ? -26.034 -17.207 79.942 1.00 40.97 84 SER A CA 1
ATOM 603 C C . SER A 1 84 ? -27.146 -16.251 80.359 1.00 40.97 84 SER A C 1
ATOM 605 O O . SER A 1 84 ? -26.878 -15.155 80.853 1.00 40.97 84 SER A O 1
ATOM 607 N N . VAL A 1 85 ? -28.391 -16.663 80.141 1.00 37.84 85 VAL A N 1
ATOM 608 C CA . VAL A 1 85 ? -29.569 -16.021 80.719 1.00 37.84 85 VAL A CA 1
ATOM 609 C C . VAL A 1 85 ? -29.411 -16.102 82.236 1.00 37.84 85 VAL A C 1
ATOM 611 O O . VAL A 1 85 ? -29.578 -17.165 82.829 1.00 37.84 85 VAL A O 1
ATOM 614 N N . SER A 1 86 ? -29.022 -14.990 82.860 1.00 35.16 86 SER A N 1
ATOM 615 C CA . SER A 1 86 ? -29.101 -14.838 84.307 1.00 35.16 86 SER A CA 1
ATOM 616 C C . SER A 1 86 ? -30.583 -14.797 84.654 1.00 35.16 86 SER A C 1
ATOM 618 O O . SER A 1 86 ? -31.266 -13.802 84.411 1.00 35.16 86 SER A O 1
ATOM 620 N N . SER A 1 87 ? -31.105 -15.922 85.138 1.00 42.09 87 SER A N 1
ATOM 621 C CA . SER A 1 87 ? -32.420 -15.990 85.754 1.00 42.09 87 SER A CA 1
ATOM 622 C C . SER A 1 87 ? -32.396 -15.098 86.993 1.00 42.09 87 SER A C 1
ATOM 624 O O . SER A 1 87 ? -31.913 -15.498 88.054 1.00 42.09 87 SER A O 1
ATOM 626 N N . VAL A 1 88 ? -32.884 -13.869 86.847 1.00 38.59 88 VAL A N 1
ATOM 627 C CA . VAL A 1 88 ? -33.225 -13.011 87.978 1.00 38.59 88 VAL A CA 1
ATOM 628 C C . VAL A 1 88 ? -34.405 -13.679 88.675 1.00 38.59 88 VAL A C 1
ATOM 630 O O . VAL A 1 88 ? -35.547 -13.589 88.234 1.00 38.59 88 VAL A O 1
ATOM 633 N N . PHE A 1 89 ? -34.105 -14.422 89.737 1.00 40.09 89 PHE A N 1
ATOM 634 C CA . PHE A 1 89 ? -35.098 -14.832 90.718 1.00 40.09 89 PHE A CA 1
ATOM 635 C C . PHE A 1 89 ? -35.718 -13.566 91.324 1.00 40.09 89 PHE A C 1
ATOM 637 O O . PHE A 1 89 ? -34.964 -12.655 91.683 1.00 40.09 89 PHE A O 1
ATOM 644 N N . PRO A 1 90 ? -37.047 -13.482 91.498 1.00 37.81 90 PRO A N 1
ATOM 645 C CA . PRO A 1 90 ? -37.603 -12.456 92.359 1.00 37.81 90 PRO A CA 1
ATOM 646 C C . PRO A 1 90 ? -37.086 -12.719 93.779 1.00 37.81 90 PRO A C 1
ATOM 648 O O . PRO A 1 90 ? -37.412 -13.726 94.409 1.00 37.81 90 PRO A O 1
ATOM 651 N N . GLN A 1 91 ? -36.219 -11.832 94.270 1.00 35.19 91 GLN A N 1
ATOM 652 C CA . GLN A 1 91 ? -35.906 -11.757 95.689 1.00 35.19 91 GLN A CA 1
ATOM 653 C C . GLN A 1 91 ? -37.208 -11.451 96.427 1.00 35.19 91 GLN A C 1
ATOM 655 O O . GLN A 1 91 ? -37.757 -10.357 96.315 1.00 35.19 91 GLN A O 1
ATOM 660 N N . ASN A 1 92 ? -37.681 -12.426 97.203 1.00 40.03 92 ASN A N 1
ATOM 661 C CA . ASN A 1 92 ? -38.606 -12.187 98.299 1.00 40.03 92 ASN A CA 1
ATOM 662 C C . ASN A 1 92 ? -38.003 -11.110 99.208 1.00 40.03 92 ASN A C 1
ATOM 664 O O . ASN A 1 92 ? -37.103 -11.382 100.003 1.00 40.03 92 ASN A O 1
ATOM 668 N N . ALA A 1 93 ? -38.518 -9.888 99.116 1.00 38.75 93 ALA A N 1
ATOM 669 C CA . ALA A 1 93 ? -38.368 -8.898 100.164 1.00 38.75 93 ALA A CA 1
ATOM 670 C C . ALA A 1 93 ? -39.250 -9.334 101.347 1.00 38.75 93 ALA A C 1
ATOM 672 O O . ALA A 1 93 ? -40.395 -8.910 101.481 1.00 38.75 93 ALA A O 1
ATOM 673 N N . MET A 1 94 ? -38.728 -10.215 102.206 1.00 35.44 94 MET A N 1
ATOM 674 C CA . 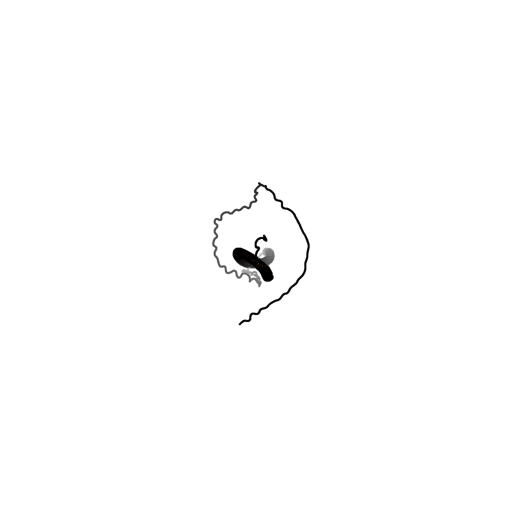MET A 1 94 ? -39.270 -10.390 103.553 1.00 35.44 94 MET A CA 1
ATOM 675 C C . MET A 1 94 ? -38.963 -9.121 104.352 1.00 35.44 94 MET A C 1
ATOM 677 O O . MET A 1 94 ? -37.921 -8.992 104.990 1.00 35.44 94 MET A O 1
ATOM 681 N N . SER A 1 95 ? -39.880 -8.160 104.280 1.00 38.81 95 SER A N 1
ATOM 682 C CA . SER A 1 95 ? -39.944 -7.051 105.223 1.00 38.81 95 SER A CA 1
ATOM 683 C C . SER A 1 95 ? -40.393 -7.613 106.572 1.00 38.81 95 SER A C 1
ATOM 685 O O . SER A 1 95 ? -41.502 -8.131 106.705 1.00 38.81 95 SER A O 1
ATOM 687 N N . GLY A 1 96 ? -39.502 -7.577 107.563 1.00 38.97 96 GLY A N 1
ATOM 688 C CA . GLY A 1 96 ? -39.792 -7.972 108.935 1.00 38.97 96 GLY A CA 1
ATOM 689 C C . GLY A 1 96 ? -40.782 -7.007 109.579 1.00 38.97 96 GLY A C 1
ATOM 690 O O . GLY A 1 96 ? -40.394 -5.969 110.108 1.00 38.97 96 GLY A O 1
ATOM 691 N N . SER A 1 97 ? -42.064 -7.359 109.557 1.00 36.91 97 SER A N 1
ATOM 692 C CA . SER A 1 97 ? -43.091 -6.728 110.380 1.00 36.91 97 SER A CA 1
ATOM 693 C C . SER A 1 97 ? -43.168 -7.431 111.736 1.00 36.91 97 SER A C 1
ATOM 695 O O . SER A 1 97 ? -43.556 -8.597 111.823 1.00 36.91 97 SER A O 1
ATOM 697 N N . ASN A 1 98 ? -42.815 -6.701 112.795 1.00 42.75 98 ASN A N 1
ATOM 698 C CA . ASN A 1 98 ? -43.106 -7.048 114.184 1.00 42.75 98 ASN A CA 1
ATOM 699 C C . ASN A 1 98 ? -44.604 -7.345 114.355 1.00 42.75 98 ASN A C 1
ATOM 701 O O . ASN A 1 98 ? -45.417 -6.424 114.289 1.00 42.75 98 ASN A O 1
ATOM 705 N N . TYR A 1 99 ? -44.966 -8.595 114.646 1.00 37.03 99 TYR A N 1
ATOM 706 C CA . TYR A 1 99 ? -46.274 -8.915 115.213 1.00 37.03 99 TYR A CA 1
ATOM 707 C C . TYR A 1 99 ? -46.133 -9.160 116.712 1.00 37.03 99 TYR A C 1
ATOM 709 O O . TYR A 1 99 ? -45.612 -10.172 117.176 1.00 37.03 99 TYR A O 1
ATOM 717 N N . SER A 1 100 ? -46.603 -8.161 117.454 1.00 40.50 100 SER A N 1
ATOM 718 C CA . SER A 1 100 ? -46.939 -8.231 118.867 1.00 40.50 100 SER A CA 1
ATOM 719 C C . SER A 1 100 ? -47.911 -9.390 119.106 1.00 40.50 100 SER A C 1
ATOM 721 O O . SER A 1 100 ? -48.989 -9.447 118.515 1.00 40.50 100 SER A O 1
ATOM 723 N N . GLN A 1 101 ? -47.527 -10.308 119.992 1.00 41.72 101 GLN A N 1
ATOM 724 C CA . GLN A 1 101 ? -48.472 -11.176 120.681 1.00 41.72 101 GLN A CA 1
ATOM 725 C C . GLN A 1 101 ? -49.338 -10.304 121.588 1.00 41.72 101 GLN A C 1
ATOM 727 O O . GLN A 1 101 ? -48.840 -9.766 122.573 1.00 41.72 101 GLN A O 1
ATOM 732 N N . ASN A 1 102 ? -50.621 -10.180 121.264 1.00 41.38 102 ASN A N 1
ATOM 733 C CA . ASN A 1 102 ? -51.657 -9.846 122.231 1.00 41.38 102 ASN A CA 1
ATOM 734 C C . ASN A 1 102 ? -53.027 -10.313 121.722 1.00 41.38 102 ASN A C 1
ATOM 736 O O . ASN A 1 102 ? -53.476 -9.902 120.659 1.00 41.38 102 ASN A O 1
ATOM 740 N N . GLY A 1 103 ? -53.693 -11.132 122.540 1.00 37.47 103 GLY A N 1
ATOM 741 C CA . GLY A 1 103 ? -55.152 -11.149 122.661 1.00 37.47 103 GLY A CA 1
ATOM 742 C C . GLY A 1 103 ? -55.948 -11.938 121.623 1.00 37.47 103 GLY A C 1
ATOM 743 O O . GLY A 1 103 ? -56.447 -11.386 120.649 1.00 37.47 103 GLY A O 1
ATOM 744 N N . PHE A 1 104 ? -56.219 -13.208 121.929 1.00 47.41 104 PHE A N 1
ATOM 745 C CA . PHE A 1 104 ? -57.443 -13.873 121.482 1.00 47.41 104 PHE A CA 1
ATOM 746 C C . PHE A 1 104 ? -58.670 -13.101 121.994 1.00 47.41 104 PHE A C 1
ATOM 748 O O . PHE A 1 104 ? -58.901 -13.074 123.200 1.00 47.41 104 PHE A O 1
ATOM 755 N N . ASN A 1 105 ? -59.439 -12.491 121.087 1.00 41.31 105 ASN A N 1
ATOM 756 C CA . ASN A 1 105 ? -60.911 -12.493 121.051 1.00 41.31 105 ASN A CA 1
ATOM 757 C C . ASN A 1 105 ? -61.417 -11.405 120.096 1.00 41.31 105 ASN A C 1
ATOM 759 O O . ASN A 1 105 ? -61.463 -10.237 120.465 1.00 41.31 105 ASN A O 1
ATOM 763 N N . SER A 1 106 ? -61.855 -11.797 118.898 1.00 37.19 106 SER A N 1
ATOM 764 C CA . SER A 1 106 ? -63.219 -11.541 118.414 1.00 37.19 106 SER A CA 1
ATOM 765 C C . SER A 1 106 ? -63.363 -11.995 116.956 1.00 37.19 106 SER A C 1
ATOM 767 O O . SER A 1 106 ? -62.525 -11.700 116.111 1.00 37.19 106 SER A O 1
ATOM 769 N N . SER A 1 107 ? -64.506 -12.620 116.677 1.00 42.50 107 SER A N 1
ATOM 770 C CA . SER A 1 107 ? -65.176 -12.670 115.377 1.00 42.50 107 SER A CA 1
ATOM 771 C C . SER A 1 107 ? -64.810 -13.788 114.389 1.00 42.50 107 SER A C 1
ATOM 773 O O . SER A 1 107 ? -63.963 -13.656 113.510 1.00 42.50 107 SER A O 1
ATOM 775 N N . ILE A 1 108 ? -65.638 -14.837 114.423 1.00 48.22 108 ILE A N 1
ATOM 776 C CA . ILE A 1 108 ? -65.885 -15.786 113.322 1.00 48.22 108 ILE A CA 1
ATOM 777 C C . ILE A 1 108 ? -66.252 -15.059 112.000 1.00 48.22 108 ILE A C 1
ATOM 779 O O . ILE A 1 108 ? -66.091 -15.633 110.928 1.00 48.22 108 ILE A O 1
ATOM 783 N N . PHE A 1 109 ? -66.644 -13.774 112.029 1.00 47.88 109 PHE A N 1
ATOM 784 C CA . PHE A 1 109 ? -66.848 -12.961 110.818 1.00 47.88 109 PHE A CA 1
ATOM 785 C C . PHE A 1 109 ? -65.555 -12.371 110.215 1.00 47.88 109 PHE A C 1
ATOM 787 O O . PHE A 1 109 ? -65.561 -12.011 109.043 1.00 47.88 109 PHE A O 1
ATOM 794 N N . GLY A 1 110 ? -64.439 -12.290 110.953 1.00 44.34 110 GLY A N 1
ATOM 795 C CA . GLY A 1 110 ? -63.158 -11.780 110.428 1.00 44.34 110 GLY A CA 1
ATOM 796 C C . GLY A 1 110 ? -62.396 -12.788 109.556 1.00 44.34 110 GLY A C 1
ATOM 797 O O . GLY A 1 110 ? -61.677 -12.397 108.639 1.00 44.34 110 GLY A O 1
ATOM 798 N N . SER A 1 111 ? -62.608 -14.088 109.798 1.00 49.97 111 SER A N 1
ATOM 799 C CA . SER A 1 111 ? -62.039 -15.185 108.999 1.00 49.97 111 SER A CA 1
ATOM 800 C C . SER A 1 111 ? -62.592 -15.196 107.575 1.00 49.97 111 SER A C 1
ATOM 802 O O . SER A 1 111 ? -61.838 -15.387 106.633 1.00 49.97 111 SER A O 1
ATOM 804 N N . PHE A 1 112 ? -63.893 -14.941 107.413 1.00 53.16 112 PHE A N 1
ATOM 805 C CA . PHE A 1 112 ? -64.553 -14.954 106.106 1.00 53.16 112 PHE A CA 1
ATOM 806 C C . PHE A 1 112 ? -64.090 -13.789 105.212 1.00 53.16 112 PHE A C 1
ATOM 808 O O . PHE A 1 112 ? -63.846 -13.976 104.025 1.00 53.16 112 PHE A O 1
ATOM 815 N N . VAL A 1 113 ? -63.881 -12.600 105.795 1.00 58.03 113 VAL A N 1
ATOM 816 C CA . VAL A 1 113 ? -63.439 -11.399 105.059 1.00 58.03 113 VAL A CA 1
ATOM 817 C C . VAL A 1 113 ? -61.974 -11.504 104.607 1.00 58.03 113 VAL A C 1
ATOM 819 O O . VAL A 1 113 ? -61.653 -11.112 103.488 1.00 58.03 113 VAL A O 1
ATOM 822 N N . MET A 1 114 ? -61.086 -12.065 105.435 1.00 63.81 114 MET A N 1
ATOM 823 C CA . MET A 1 114 ? -59.683 -12.304 105.055 1.00 63.81 114 MET A CA 1
ATOM 824 C C . MET A 1 114 ? -59.547 -13.391 103.979 1.00 63.81 114 MET A C 1
ATOM 826 O O . MET A 1 114 ? -58.681 -13.301 103.110 1.00 63.81 114 MET A O 1
ATOM 830 N N . GLU A 1 115 ? -60.403 -14.415 104.014 1.00 72.19 115 GLU A N 1
ATOM 831 C CA . GLU A 1 115 ? -60.382 -15.510 103.040 1.00 72.19 115 GLU A CA 1
ATOM 832 C C . GLU A 1 115 ? -60.877 -15.070 101.651 1.00 72.19 115 GLU A C 1
ATOM 834 O O . GLU A 1 115 ? -60.335 -15.515 100.637 1.00 72.19 115 GLU A O 1
ATOM 839 N N . ASP A 1 116 ? -61.842 -14.146 101.591 1.00 74.00 116 ASP A N 1
ATOM 840 C CA . ASP A 1 116 ? -62.270 -13.506 100.338 1.00 74.00 116 ASP A CA 1
ATOM 841 C C . ASP A 1 116 ? -61.193 -12.569 99.769 1.00 74.00 116 ASP A C 1
ATOM 843 O O . ASP A 1 116 ? -60.889 -12.645 98.578 1.00 74.00 116 ASP A O 1
ATOM 847 N N . GLN A 1 117 ? -60.518 -11.772 100.607 1.00 79.81 117 GLN A N 1
ATOM 848 C CA . GLN A 1 117 ? -59.399 -10.926 100.162 1.00 79.81 117 GLN A CA 1
ATOM 849 C C . GLN A 1 117 ? -58.225 -11.745 99.599 1.00 79.81 117 GLN A C 1
ATOM 851 O O . GLN A 1 117 ? -57.626 -11.359 98.595 1.00 79.81 117 GLN A O 1
ATOM 856 N N . LEU A 1 118 ? -57.910 -12.895 100.205 1.00 81.56 118 LEU A N 1
ATOM 857 C CA . LEU A 1 118 ? -56.894 -13.825 99.700 1.00 81.56 118 LEU A CA 1
ATOM 858 C C . LEU A 1 118 ? -57.312 -14.482 98.376 1.00 81.56 118 LEU A C 1
ATOM 860 O O . LEU A 1 118 ? -56.483 -14.609 97.475 1.00 81.56 118 LEU A O 1
ATOM 864 N N . ARG A 1 119 ? -58.585 -14.875 98.222 1.00 84.88 119 ARG A N 1
ATOM 865 C CA . ARG A 1 119 ? -59.106 -15.407 96.948 1.00 84.88 119 ARG A CA 1
ATOM 866 C C . ARG A 1 119 ? -59.023 -14.381 95.823 1.00 84.88 119 ARG A C 1
ATOM 868 O O . ARG A 1 119 ? -58.639 -14.745 94.709 1.00 84.88 119 ARG A O 1
ATOM 875 N N . ASP A 1 120 ? -59.359 -13.128 96.105 1.00 85.75 120 ASP A N 1
ATOM 876 C CA . ASP A 1 120 ? -59.301 -12.049 95.121 1.00 85.75 120 ASP A CA 1
ATOM 877 C C . ASP A 1 120 ? -57.859 -11.675 94.762 1.00 85.75 120 ASP A C 1
ATOM 879 O O . ASP A 1 120 ? -57.564 -11.473 93.584 1.00 85.75 120 ASP A O 1
ATOM 883 N N . LEU A 1 121 ? -56.935 -11.690 95.729 1.00 89.81 121 LEU A N 1
ATOM 884 C CA . LEU A 1 121 ? -55.504 -11.505 95.472 1.00 89.81 121 LEU A CA 1
ATOM 885 C C . LEU A 1 121 ? -54.954 -12.607 94.554 1.00 89.81 121 LEU A C 1
ATOM 887 O O . LEU A 1 121 ? -54.328 -12.306 93.541 1.00 89.81 121 LEU A O 1
ATOM 891 N N . VAL A 1 122 ? -55.253 -13.877 94.854 1.00 88.50 122 VAL A N 1
ATOM 892 C CA . VAL A 1 122 ? -54.821 -15.024 94.036 1.00 88.50 122 VAL A CA 1
ATOM 893 C C . VAL A 1 122 ? -55.441 -14.982 92.636 1.00 88.50 122 VAL A C 1
ATOM 895 O O . VAL A 1 122 ? -54.770 -15.308 91.656 1.00 88.50 122 VAL A O 1
ATOM 898 N N . ARG A 1 123 ? -56.708 -14.566 92.495 1.00 89.38 123 ARG A N 1
ATOM 899 C CA . ARG A 1 123 ? -57.319 -14.339 91.172 1.00 89.38 123 ARG A CA 1
ATOM 900 C C . ARG A 1 123 ? -56.634 -13.207 90.416 1.00 89.38 123 ARG A C 1
ATOM 902 O O . ARG A 1 123 ? -56.357 -13.376 89.234 1.00 89.38 123 ARG A O 1
ATOM 909 N N . SER A 1 124 ? -56.364 -12.087 91.082 1.00 92.44 124 SER A N 1
ATOM 910 C CA . SER A 1 124 ? -55.695 -10.929 90.486 1.00 92.44 124 SER A CA 1
ATOM 911 C C . SER A 1 124 ? -54.290 -11.285 90.003 1.00 92.44 124 SER A C 1
ATOM 913 O O . SER A 1 124 ? -53.917 -10.937 88.886 1.00 92.44 124 SER A O 1
ATOM 915 N N . GLU A 1 125 ? -53.522 -12.014 90.810 1.00 91.69 125 GL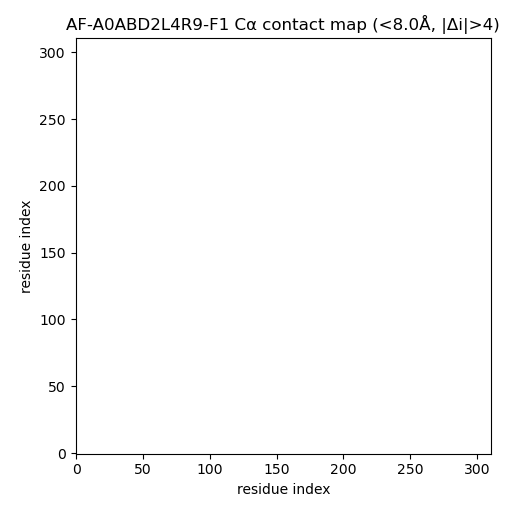U A N 1
ATOM 916 C CA . GLU A 1 125 ? -52.169 -12.449 90.462 1.00 91.69 125 GLU A CA 1
ATOM 917 C C . GLU A 1 125 ? -52.181 -13.477 89.321 1.00 91.69 125 GLU A C 1
ATOM 919 O O . GLU A 1 125 ? -51.393 -13.375 88.383 1.00 91.69 125 GLU A O 1
ATOM 924 N N . ASN A 1 126 ? -53.127 -14.422 89.327 1.00 92.94 126 ASN A N 1
ATOM 925 C CA . ASN A 1 126 ? -53.302 -15.357 88.215 1.00 92.94 126 ASN A CA 1
ATOM 926 C C . ASN A 1 126 ? -53.711 -14.657 86.913 1.00 92.94 126 ASN A C 1
ATOM 928 O O . ASN A 1 126 ? -53.224 -15.036 85.849 1.00 92.94 126 ASN A O 1
ATOM 932 N N . GLU A 1 127 ? -54.561 -13.633 86.977 1.00 93.81 127 GLU A N 1
ATOM 933 C CA . GLU A 1 127 ? -54.936 -12.854 85.795 1.00 93.81 127 GLU A CA 1
ATOM 934 C C . GLU A 1 127 ? -53.758 -12.012 85.286 1.00 93.81 127 GLU A C 1
ATOM 936 O O . GLU A 1 127 ? -53.493 -11.983 84.085 1.00 93.81 127 GLU A O 1
ATOM 941 N N . GLN A 1 128 ? -52.974 -11.411 86.184 1.00 94.94 128 GLN A N 1
ATOM 942 C CA . GLN A 1 128 ? -51.739 -10.717 85.821 1.00 94.94 128 GLN A CA 1
ATOM 943 C C . GLN A 1 128 ? -50.724 -11.670 85.169 1.00 94.94 128 GLN A C 1
ATOM 945 O O . GLN A 1 128 ? -50.137 -11.333 84.139 1.00 94.94 128 GLN A O 1
ATOM 950 N N . ASN A 1 129 ? -50.562 -12.881 85.709 1.00 94.94 129 ASN A N 1
ATOM 951 C CA . ASN A 1 129 ? -49.709 -13.920 85.132 1.00 94.94 129 ASN A CA 1
ATOM 952 C C . ASN A 1 129 ? -50.215 -14.378 83.759 1.00 94.94 129 ASN A C 1
ATOM 954 O O . ASN A 1 129 ? -49.410 -14.565 82.847 1.00 94.94 129 ASN A O 1
ATOM 958 N N . ARG A 1 130 ? -51.536 -14.509 83.576 1.00 95.81 130 ARG A N 1
ATOM 959 C CA . ARG A 1 130 ? -52.150 -14.829 82.279 1.00 95.81 130 ARG A CA 1
ATOM 960 C C . ARG A 1 130 ? -51.835 -13.754 81.239 1.00 95.81 130 ARG A C 1
ATOM 962 O O . ARG A 1 130 ? -51.355 -14.082 80.158 1.00 95.81 130 ARG A O 1
ATOM 969 N N . LEU A 1 131 ? -52.023 -12.482 81.589 1.00 95.31 131 LEU A N 1
ATOM 970 C CA . LEU A 1 131 ? -51.711 -11.346 80.715 1.00 95.31 131 LEU A CA 1
ATOM 971 C C . LEU A 1 131 ? -50.211 -11.254 80.396 1.00 95.31 131 LEU A C 1
ATOM 973 O O . LEU A 1 131 ? -49.834 -10.982 79.255 1.00 95.31 131 LEU A O 1
ATOM 977 N N . MET A 1 132 ? -49.345 -11.522 81.377 1.00 96.44 132 MET A N 1
ATOM 978 C CA . MET A 1 132 ? -47.897 -11.574 81.168 1.00 96.44 132 MET A CA 1
ATOM 979 C C . MET A 1 132 ? -47.509 -12.707 80.210 1.00 96.44 132 MET A C 1
ATOM 981 O O . MET A 1 132 ? -46.710 -12.488 79.301 1.00 96.44 132 MET A O 1
ATOM 985 N N . LEU A 1 133 ? -48.091 -13.898 80.369 1.00 95.94 133 LEU A N 1
ATOM 986 C CA . LEU A 1 133 ? -47.853 -15.034 79.475 1.00 95.94 133 LEU A CA 1
ATOM 987 C C . LEU A 1 133 ? -48.334 -14.752 78.046 1.00 95.94 133 LEU A C 1
ATOM 989 O O . LEU A 1 133 ? -47.611 -15.063 77.099 1.00 95.94 133 LEU A O 1
ATOM 993 N N . ASP A 1 134 ? -49.499 -14.123 77.880 1.00 96.31 134 ASP A N 1
ATOM 994 C CA . ASP A 1 134 ? -50.001 -13.703 76.566 1.00 96.31 134 ASP A CA 1
ATOM 995 C C . ASP A 1 134 ? -49.062 -12.668 75.913 1.00 96.31 134 ASP A C 1
ATOM 997 O O . ASP A 1 134 ? -48.744 -12.775 74.726 1.00 96.31 134 ASP A O 1
ATOM 1001 N N . SER A 1 135 ? -48.534 -11.720 76.696 1.00 97.06 135 SER A N 1
ATOM 1002 C CA . SER A 1 135 ? -47.539 -10.741 76.235 1.00 97.06 135 SER A CA 1
ATOM 1003 C C . SER A 1 135 ? -46.224 -11.403 75.800 1.00 97.06 135 SER A C 1
ATOM 1005 O O . SER A 1 135 ? -45.729 -11.145 74.701 1.00 97.06 135 SER A O 1
ATOM 1007 N N . ILE A 1 136 ? -45.694 -12.334 76.603 1.00 96.94 136 ILE A N 1
ATOM 1008 C CA . ILE A 1 136 ? -44.487 -13.107 76.266 1.00 96.94 136 ILE A CA 1
ATOM 1009 C C . ILE A 1 136 ? -44.705 -13.911 74.981 1.00 96.94 136 ILE A C 1
ATOM 1011 O O . ILE A 1 136 ? -43.838 -13.934 74.107 1.00 96.94 136 ILE A O 1
ATOM 1015 N N . LYS A 1 137 ? -45.867 -14.553 74.833 1.00 97.12 137 LYS A N 1
ATOM 1016 C CA . LYS A 1 137 ? -46.203 -15.333 73.638 1.00 97.12 137 LYS A CA 1
ATOM 1017 C C . LYS A 1 137 ? -46.229 -14.458 72.384 1.00 97.12 137 LYS A C 1
ATOM 1019 O O . LYS A 1 137 ? -45.689 -14.867 71.354 1.00 97.12 137 LYS A O 1
ATOM 1024 N N . ASN A 1 138 ? -46.800 -13.259 72.476 1.00 97.12 138 ASN A N 1
ATOM 1025 C CA . ASN A 1 138 ? -46.793 -12.292 71.380 1.00 97.12 138 ASN A CA 1
ATOM 1026 C C . ASN A 1 138 ? -45.367 -11.840 71.040 1.00 97.12 138 ASN A C 1
ATOM 1028 O O . ASN A 1 138 ? -44.982 -11.900 69.872 1.00 97.12 138 ASN A O 1
ATOM 1032 N N . ALA A 1 139 ? -44.555 -11.502 72.048 1.00 96.50 139 ALA A N 1
ATOM 1033 C CA . ALA A 1 139 ? -43.159 -11.109 71.857 1.00 96.50 139 ALA A CA 1
ATOM 1034 C C . ALA A 1 139 ? -42.330 -12.215 71.180 1.00 96.50 139 ALA A C 1
ATOM 1036 O O . ALA A 1 139 ? -41.589 -11.942 70.240 1.00 96.50 139 ALA A O 1
ATOM 1037 N N . ILE A 1 140 ? -42.493 -13.480 71.586 1.00 97.19 140 ILE A N 1
ATOM 1038 C CA . ILE A 1 140 ? -41.840 -14.633 70.938 1.00 97.19 140 ILE A CA 1
ATOM 1039 C C . ILE A 1 140 ? -42.302 -14.780 69.480 1.00 97.19 140 ILE A C 1
ATOM 1041 O O . ILE A 1 140 ? -41.491 -15.077 68.594 1.00 97.19 140 ILE A O 1
ATOM 1045 N N . GLY A 1 141 ? -43.592 -14.561 69.213 1.00 97.50 141 GLY A N 1
ATOM 1046 C CA . GLY A 1 141 ? -44.145 -14.562 67.860 1.00 97.50 141 GLY A CA 1
ATOM 1047 C C . GLY A 1 141 ? -43.508 -13.493 66.966 1.00 97.50 141 GLY A C 1
ATOM 1048 O O . GLY A 1 141 ? -43.121 -13.785 65.834 1.00 97.50 141 GLY A O 1
ATOM 1049 N N . GLU A 1 142 ? -43.339 -12.275 67.479 1.00 97.75 142 GLU A N 1
ATOM 1050 C CA . GLU A 1 142 ? -42.654 -11.180 66.780 1.00 97.75 142 GLU A CA 1
ATOM 1051 C C . GLU A 1 142 ? -41.166 -11.471 66.562 1.00 97.75 142 GLU A C 1
ATOM 1053 O O . GLU A 1 142 ? -40.668 -11.307 65.448 1.00 97.75 142 GLU A O 1
ATOM 1058 N N . LEU A 1 143 ? -40.475 -11.994 67.578 1.00 97.25 143 LEU A N 1
ATOM 1059 C CA . LEU A 1 143 ? -39.064 -12.390 67.493 1.00 97.25 143 LEU A CA 1
ATOM 1060 C C . LEU A 1 143 ? -38.839 -13.473 66.430 1.00 97.25 143 LEU A C 1
ATOM 1062 O O . LEU A 1 143 ? -37.861 -13.433 65.683 1.00 97.25 143 LEU A O 1
ATOM 1066 N N . THR A 1 144 ? -39.770 -14.420 66.312 1.00 96.81 144 THR A N 1
ATOM 1067 C CA . THR A 1 144 ? -39.720 -15.472 65.287 1.00 96.81 144 THR A CA 1
ATOM 1068 C C . THR A 1 144 ? -39.869 -14.887 63.882 1.00 96.81 144 THR A C 1
ATOM 1070 O O . THR A 1 144 ? -39.118 -15.261 62.979 1.00 96.81 144 THR A O 1
ATOM 1073 N N . LYS A 1 145 ? -40.781 -13.922 63.696 1.00 97.62 145 LYS A N 1
ATOM 1074 C CA . LYS A 1 145 ? -40.930 -13.198 62.423 1.00 97.62 145 LYS A CA 1
ATOM 1075 C C . LYS A 1 145 ? -39.678 -12.388 62.089 1.00 97.62 145 LYS A C 1
ATOM 1077 O O . LYS A 1 145 ? -39.181 -12.483 60.972 1.00 97.62 145 LYS A O 1
ATOM 1082 N N . GLN A 1 146 ? -39.118 -11.661 63.057 1.00 97.19 146 GLN A N 1
ATOM 1083 C CA . GLN A 1 146 ? -37.865 -10.923 62.864 1.00 97.19 146 GLN A CA 1
ATOM 1084 C C . GLN A 1 146 ? -36.708 -11.845 62.471 1.00 97.19 146 GLN A C 1
ATOM 1086 O O . GLN A 1 146 ? -35.949 -11.520 61.562 1.00 97.19 146 GLN A O 1
ATOM 1091 N N . LYS A 1 147 ? -36.590 -13.018 63.104 1.00 97.56 147 LYS A N 1
ATOM 1092 C CA . LYS A 1 147 ? -35.581 -14.019 62.736 1.00 97.56 147 LYS A CA 1
ATOM 1093 C C . LYS A 1 147 ? -35.756 -14.501 61.292 1.00 97.56 147 LYS A C 1
ATOM 1095 O O . LYS A 1 147 ? -34.767 -14.617 60.576 1.00 97.56 147 LYS A O 1
ATOM 1100 N N 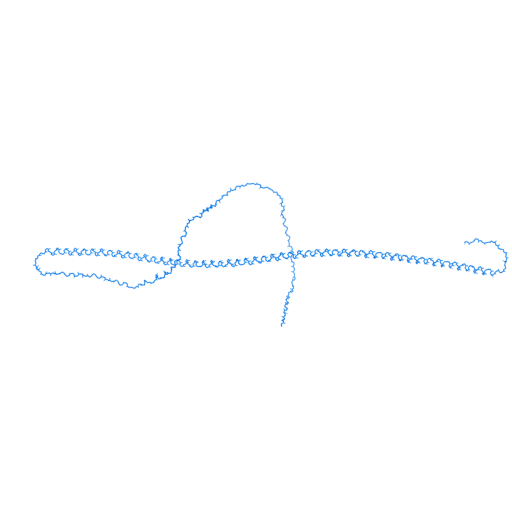. SER A 1 148 ? -36.995 -14.752 60.863 1.00 96.88 148 SER A N 1
ATOM 1101 C CA . SER A 1 148 ? -37.298 -15.117 59.473 1.00 96.88 148 SER A CA 1
ATOM 1102 C C . SER A 1 148 ? -36.876 -14.015 58.497 1.00 96.88 148 SER A C 1
ATOM 1104 O O . SER A 1 148 ? -36.154 -14.296 57.544 1.00 96.88 148 SER A O 1
ATOM 1106 N N . ASN A 1 149 ? -37.245 -12.762 58.776 1.00 97.56 149 ASN A N 1
ATOM 1107 C CA . ASN A 1 149 ? -36.895 -11.617 57.933 1.00 97.56 149 ASN A CA 1
ATOM 1108 C C . ASN A 1 149 ? -35.373 -11.406 57.854 1.00 97.56 149 ASN A C 1
ATOM 1110 O O . ASN A 1 149 ? -34.845 -11.128 56.783 1.00 97.56 149 ASN A O 1
ATOM 1114 N N . ASN A 1 150 ? -34.648 -11.585 58.963 1.00 97.44 150 ASN A N 1
ATOM 1115 C CA . ASN A 1 150 ? -33.183 -11.504 58.972 1.00 97.44 150 ASN A CA 1
ATOM 1116 C C . ASN A 1 150 ? -32.527 -12.595 58.116 1.00 97.44 150 ASN A C 1
ATOM 1118 O O . ASN A 1 150 ? -31.546 -12.327 57.426 1.00 97.44 150 ASN A O 1
ATOM 1122 N N . ASN A 1 151 ? -33.063 -13.818 58.124 1.00 96.62 151 ASN A N 1
ATOM 1123 C CA . ASN A 1 151 ? -32.551 -14.885 57.263 1.00 96.62 151 ASN A CA 1
ATOM 1124 C C . ASN A 1 151 ? -32.757 -14.560 55.777 1.00 96.62 151 ASN A C 1
ATOM 1126 O O . ASN A 1 151 ? -31.853 -14.781 54.973 1.00 96.62 151 ASN A O 1
ATOM 1130 N N . GLU A 1 152 ? -33.919 -14.014 55.417 1.00 97.81 152 GLU A N 1
ATOM 1131 C CA . GLU A 1 152 ? -34.216 -13.590 54.047 1.00 97.81 152 GLU A CA 1
ATOM 1132 C C . GLU A 1 152 ? -33.304 -12.439 53.601 1.00 97.81 152 GLU A C 1
ATOM 1134 O O . GLU A 1 152 ? -32.697 -12.513 52.533 1.00 97.81 152 GLU A O 1
ATOM 1139 N N . LEU A 1 153 ? -33.110 -11.432 54.459 1.00 97.88 153 LEU A N 1
ATOM 1140 C CA . LEU A 1 153 ? -32.157 -10.346 54.219 1.00 97.88 153 LEU A CA 1
ATOM 1141 C C . LEU A 1 153 ? -30.733 -10.872 54.008 1.00 97.88 153 LEU A C 1
ATOM 1143 O O . LEU A 1 153 ? -30.071 -10.461 53.059 1.00 97.88 153 LEU A O 1
ATOM 1147 N N . ASN A 1 154 ? -30.271 -11.824 54.821 1.00 97.75 154 ASN A N 1
ATOM 1148 C CA . ASN A 1 154 ? -28.946 -12.428 54.651 1.00 97.75 154 ASN A CA 1
ATOM 1149 C C . ASN A 1 154 ? -28.802 -13.178 53.319 1.00 97.75 154 ASN A C 1
ATOM 1151 O O . ASN A 1 154 ? -27.733 -13.130 52.699 1.00 97.75 154 ASN A O 1
ATOM 1155 N N . MET A 1 155 ? -29.861 -13.847 52.849 1.00 97.38 155 MET A N 1
ATOM 1156 C CA . MET A 1 155 ? -29.850 -14.467 51.522 1.00 97.38 155 MET A CA 1
ATOM 1157 C C . MET A 1 155 ? -29.769 -13.420 50.411 1.00 97.38 155 MET A C 1
ATOM 1159 O O . MET A 1 155 ? -28.959 -13.577 49.497 1.00 97.38 155 MET A O 1
ATOM 1163 N N . LEU A 1 156 ? -30.549 -12.340 50.504 1.00 98.31 156 LEU A N 1
ATOM 1164 C CA . LEU A 1 156 ? -30.517 -11.244 49.533 1.00 98.31 156 LEU A CA 1
ATOM 1165 C C . LEU A 1 156 ? -29.145 -10.563 49.494 1.00 98.31 156 LEU A C 1
ATOM 1167 O O . LEU A 1 156 ? -28.598 -10.362 48.412 1.00 98.31 156 LEU A O 1
ATOM 1171 N N . ILE A 1 157 ? -28.546 -10.289 50.656 1.00 97.88 157 ILE A N 1
ATOM 1172 C CA . ILE A 1 157 ? -27.189 -9.735 50.764 1.00 97.88 157 ILE A CA 1
ATOM 1173 C C . ILE A 1 157 ? -26.176 -10.668 50.093 1.00 97.88 157 ILE A C 1
ATOM 1175 O O . ILE A 1 157 ? -25.337 -10.217 49.315 1.00 97.88 157 ILE A O 1
ATOM 1179 N N . SER A 1 158 ? -26.270 -11.977 50.343 1.00 97.69 158 SER A N 1
ATOM 1180 C CA . SER A 1 158 ? -25.359 -12.961 49.745 1.00 97.69 158 SER A CA 1
ATOM 1181 C C . SER A 1 158 ? -25.489 -13.016 48.218 1.00 97.69 158 SER A C 1
ATOM 1183 O O . SER A 1 158 ? -24.484 -13.074 47.510 1.00 97.69 158 SER A O 1
ATOM 1185 N N . GLN A 1 159 ? -26.717 -12.948 47.696 1.00 98.06 159 GLN A N 1
ATOM 1186 C CA . GLN A 1 159 ? -26.974 -12.902 46.254 1.00 98.06 159 GLN A CA 1
ATOM 1187 C C . GLN A 1 159 ? -26.452 -11.609 45.622 1.00 98.06 159 GLN A C 1
ATOM 1189 O O . GLN A 1 159 ? -25.800 -11.657 44.579 1.00 98.06 159 GLN A O 1
ATOM 1194 N N . GLN A 1 160 ? -26.686 -10.462 46.262 1.00 97.75 160 GLN A N 1
ATOM 1195 C CA . GLN A 1 160 ? -26.189 -9.172 45.785 1.00 97.75 160 GLN A CA 1
ATOM 1196 C C . GLN A 1 160 ? -24.663 -9.121 45.785 1.00 97.75 160 GLN A C 1
ATOM 1198 O O . GLN A 1 160 ? -24.079 -8.682 44.799 1.00 97.75 160 GLN A O 1
ATOM 1203 N N . LYS A 1 161 ? -24.010 -9.633 46.834 1.00 98.38 161 LYS A N 1
ATOM 1204 C CA . LYS A 1 161 ? -22.547 -9.723 46.894 1.00 98.38 161 LYS A CA 1
ATOM 1205 C C . LYS A 1 161 ? -21.990 -10.510 45.708 1.00 98.38 161 LYS A C 1
ATOM 1207 O O . LYS A 1 161 ? -21.111 -10.012 45.011 1.00 98.38 161 LYS A O 1
ATOM 1212 N N . LYS A 1 162 ? -22.566 -11.681 45.421 1.00 97.88 162 LYS A N 1
ATOM 1213 C CA . LYS A 1 162 ? -22.179 -12.488 44.257 1.00 97.88 162 LYS A CA 1
ATOM 1214 C C . LYS A 1 162 ? -22.390 -11.729 42.941 1.00 97.88 162 LYS A C 1
ATOM 1216 O O . LYS A 1 162 ? -21.514 -11.721 42.084 1.00 97.88 162 LYS A O 1
ATOM 1221 N N . SER A 1 163 ? -23.531 -11.054 42.794 1.00 98.06 163 SER A N 1
ATOM 1222 C CA . SER A 1 163 ? -23.823 -10.254 41.599 1.00 98.06 163 SER A CA 1
ATOM 1223 C C . SER A 1 163 ? -22.834 -9.100 41.405 1.00 98.06 163 SER A C 1
ATOM 1225 O O . SER A 1 163 ? -22.510 -8.770 40.266 1.00 98.06 163 SER A O 1
ATOM 1227 N N . ILE A 1 164 ? -22.366 -8.478 42.489 1.00 98.31 164 ILE A N 1
ATOM 1228 C CA . ILE A 1 164 ? -21.367 -7.404 42.446 1.00 98.31 164 ILE A CA 1
ATOM 1229 C C . ILE A 1 164 ? -20.003 -7.963 42.030 1.00 98.31 164 ILE A C 1
ATOM 1231 O O . ILE A 1 164 ? -19.363 -7.394 41.151 1.00 98.31 164 ILE A O 1
ATOM 1235 N N . GLU A 1 165 ? -19.576 -9.094 42.593 1.00 97.94 165 GLU A N 1
ATOM 1236 C CA . GLU A 1 165 ? -18.319 -9.760 42.217 1.00 97.94 165 GLU A CA 1
ATOM 1237 C C . GLU A 1 165 ? -18.306 -10.148 40.724 1.00 97.94 165 GLU A C 1
ATOM 1239 O O . GLU A 1 165 ? -17.336 -9.897 40.005 1.00 97.94 165 GLU A O 1
ATOM 1244 N N . GLU A 1 166 ? -19.415 -10.683 40.209 1.00 98.25 166 GLU A N 1
ATOM 1245 C CA . GLU A 1 166 ? -19.572 -10.980 38.780 1.00 98.25 166 GLU A CA 1
ATOM 1246 C C . GLU A 1 166 ? -19.551 -9.714 37.901 1.00 98.25 166 GLU A C 1
ATOM 1248 O O . GLU A 1 166 ? -19.037 -9.741 36.782 1.00 98.25 166 GLU A O 1
ATOM 1253 N N . ALA A 1 167 ? -20.096 -8.593 38.379 1.00 97.94 167 ALA A N 1
ATOM 1254 C CA . ALA A 1 167 ? -20.051 -7.326 37.652 1.00 97.94 167 ALA A CA 1
ATOM 1255 C C . ALA A 1 167 ? -18.631 -6.738 37.611 1.00 97.94 167 ALA A C 1
ATOM 1257 O O . ALA A 1 167 ? -18.196 -6.287 36.552 1.00 97.94 167 ALA A O 1
ATOM 1258 N N . LEU A 1 168 ? -17.894 -6.801 38.724 1.00 98.31 168 LEU A N 1
ATOM 1259 C CA . LEU A 1 168 ? -16.505 -6.341 38.809 1.00 98.31 168 LEU A CA 1
ATOM 1260 C C . LEU A 1 168 ? -15.593 -7.137 37.874 1.00 98.31 168 LEU A C 1
ATOM 1262 O O . LEU A 1 168 ? -14.861 -6.554 37.086 1.00 98.31 168 LEU A O 1
ATOM 1266 N N . THR A 1 169 ? -15.718 -8.465 37.854 1.00 97.94 169 THR A N 1
ATOM 1267 C CA . THR A 1 169 ? -14.923 -9.297 36.931 1.00 97.94 169 THR A CA 1
ATOM 1268 C C . THR A 1 169 ? -15.223 -9.005 35.457 1.00 97.94 169 THR A C 1
ATOM 1270 O O . THR A 1 169 ? -14.320 -9.023 34.618 1.00 97.94 169 THR A O 1
ATOM 1273 N N . LYS A 1 170 ? -16.480 -8.705 35.104 1.00 98.31 170 LYS A N 1
ATOM 1274 C CA . LYS A 1 170 ? -16.837 -8.257 33.745 1.00 98.31 170 LYS A CA 1
ATOM 1275 C C . LYS A 1 170 ? -16.242 -6.889 33.423 1.00 98.31 170 LYS A C 1
ATOM 1277 O O . LYS A 1 170 ? -15.787 -6.687 32.298 1.00 98.31 170 LYS A O 1
ATOM 1282 N N . PHE A 1 171 ? -16.240 -5.979 34.392 1.00 98.06 171 PHE A N 1
ATOM 1283 C CA . PHE A 1 171 ? -15.640 -4.659 34.251 1.00 98.06 171 PHE A CA 1
ATOM 1284 C C . PHE A 1 171 ? -14.125 -4.751 34.017 1.00 98.06 171 PHE A C 1
ATOM 1286 O O . PHE A 1 171 ? -13.643 -4.212 33.023 1.00 98.06 171 PHE A O 1
ATOM 1293 N N . ASP A 1 172 ? -13.401 -5.527 34.827 1.00 98.25 172 ASP A N 1
ATOM 1294 C CA . ASP A 1 172 ? -11.949 -5.721 34.689 1.00 98.25 172 ASP A CA 1
ATOM 1295 C C . ASP A 1 172 ? -11.572 -6.305 33.319 1.00 98.25 172 ASP A C 1
ATOM 1297 O O . ASP A 1 172 ? -10.639 -5.846 32.656 1.00 98.25 172 ASP A O 1
ATOM 1301 N N . ASN A 1 173 ? -12.333 -7.296 32.843 1.00 98.00 173 ASN A N 1
ATOM 1302 C CA . ASN A 1 173 ? -12.130 -7.869 31.511 1.00 98.00 173 ASN A CA 1
ATOM 1303 C C . ASN A 1 173 ? -12.396 -6.850 30.395 1.00 98.00 173 ASN A C 1
ATOM 1305 O O . ASN A 1 173 ? -11.674 -6.826 29.397 1.00 98.00 173 ASN A O 1
ATOM 1309 N N . SER A 1 174 ? -13.418 -6.005 30.556 1.00 97.62 174 SER A N 1
ATOM 1310 C CA . SER A 1 174 ? -13.717 -4.932 29.606 1.00 97.62 174 SER A CA 1
ATOM 1311 C C . SER A 1 174 ? -12.603 -3.886 29.568 1.00 97.62 174 SER A C 1
ATOM 1313 O O . SER A 1 174 ? -12.235 -3.429 28.488 1.00 97.62 174 SER A O 1
ATOM 1315 N N . GLU A 1 175 ? -12.046 -3.516 30.720 1.00 98.38 175 GLU A N 1
ATOM 1316 C CA . GLU A 1 175 ? -10.935 -2.566 30.801 1.00 98.38 175 GLU A CA 1
ATOM 1317 C C . GLU A 1 175 ? -9.663 -3.146 30.166 1.00 98.38 175 GLU A C 1
ATOM 1319 O O . GLU A 1 175 ? -8.986 -2.463 29.394 1.00 98.38 175 GLU A O 1
ATOM 1324 N N . LYS A 1 176 ? -9.368 -4.429 30.415 1.00 98.06 176 LYS A N 1
ATOM 1325 C CA . LYS A 1 176 ? -8.257 -5.129 29.761 1.00 98.06 176 LYS A CA 1
ATOM 1326 C C . LYS A 1 176 ? -8.418 -5.138 28.238 1.00 98.06 176 LYS A C 1
ATOM 1328 O O . LYS A 1 176 ? -7.482 -4.784 27.528 1.00 98.06 176 LYS A O 1
ATOM 1333 N N . LEU A 1 177 ? -9.608 -5.480 27.744 1.00 98.12 177 LEU A N 1
ATOM 1334 C CA . LEU A 1 177 ? -9.906 -5.467 26.311 1.00 98.12 177 LEU A CA 1
ATOM 1335 C C . LEU A 1 177 ? -9.785 -4.057 25.710 1.00 98.12 177 LEU A C 1
ATOM 1337 O O . LEU A 1 177 ? -9.375 -3.913 24.561 1.00 98.12 177 LEU A O 1
ATOM 1341 N N . SER A 1 178 ? -10.151 -3.017 26.464 1.00 97.81 178 SER A N 1
ATOM 1342 C CA . SER A 1 178 ? -9.969 -1.629 26.030 1.00 97.81 178 SER A CA 1
ATOM 1343 C C . SER A 1 178 ? -8.489 -1.297 25.855 1.00 97.81 178 SER A C 1
ATOM 1345 O O . SER A 1 178 ? -8.104 -0.814 24.795 1.00 97.81 178 SER A O 1
ATOM 1347 N N . ARG A 1 179 ? -7.649 -1.641 26.840 1.00 97.06 179 ARG A N 1
ATOM 1348 C CA . ARG A 1 179 ? -6.196 -1.423 26.768 1.00 97.06 179 ARG A CA 1
ATOM 1349 C C . ARG A 1 179 ? -5.557 -2.141 25.578 1.00 97.06 179 ARG A C 1
ATOM 1351 O O . ARG A 1 179 ? -4.789 -1.531 24.844 1.00 97.06 179 ARG A O 1
ATOM 1358 N N . GLU A 1 180 ? -5.934 -3.395 25.330 1.00 98.38 180 GLU A N 1
ATOM 1359 C CA . GLU A 1 180 ? -5.455 -4.159 24.164 1.00 98.38 180 GLU A CA 1
ATOM 1360 C C . GLU A 1 180 ? -5.846 -3.492 22.829 1.00 98.38 180 GLU A C 1
ATOM 1362 O O . GLU A 1 180 ? -5.071 -3.489 21.870 1.00 98.38 180 GLU A O 1
ATOM 1367 N N . LYS A 1 181 ? -7.043 -2.895 22.747 1.00 98.25 181 LYS A N 1
ATOM 1368 C CA . LYS A 1 181 ? -7.466 -2.137 21.560 1.00 98.25 181 LYS A CA 1
ATOM 1369 C C . LYS A 1 181 ? -6.660 -0.854 21.382 1.00 98.25 181 LYS A C 1
ATOM 1371 O O . LYS A 1 181 ? -6.276 -0.559 20.253 1.00 98.25 181 LYS A O 1
ATOM 1376 N N . ASP A 1 182 ? -6.390 -0.125 22.461 1.00 98.44 182 ASP A N 1
ATOM 1377 C CA . ASP A 1 182 ? -5.596 1.106 22.416 1.00 98.44 182 ASP A CA 1
ATOM 1378 C C . ASP A 1 182 ? -4.158 0.822 21.952 1.00 98.44 182 ASP A C 1
ATOM 1380 O O . ASP A 1 182 ? -3.646 1.500 21.059 1.00 98.44 182 ASP A O 1
ATOM 1384 N N . GLU A 1 183 ? -3.537 -0.246 22.463 1.00 98.00 183 GLU A N 1
ATOM 1385 C CA . GLU A 1 183 ? -2.227 -0.723 21.996 1.00 98.00 183 GLU A CA 1
ATOM 1386 C C . GLU A 1 183 ? -2.255 -1.052 20.499 1.00 98.00 183 GLU A C 1
ATOM 1388 O O . GLU A 1 183 ? -1.385 -0.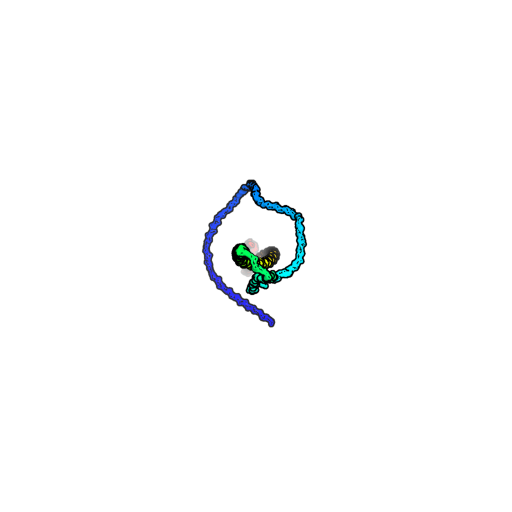622 19.736 1.00 98.00 183 GLU A O 1
ATOM 1393 N N . ARG A 1 184 ? -3.305 -1.743 20.039 1.00 98.06 184 ARG A N 1
ATOM 1394 C CA . ARG A 1 184 ? -3.447 -2.087 18.623 1.00 98.06 184 ARG A CA 1
ATOM 1395 C C . ARG A 1 184 ? -3.627 -0.863 17.726 1.00 98.06 184 ARG A C 1
ATOM 1397 O O . ARG A 1 184 ? -3.130 -0.859 16.599 1.00 98.06 184 ARG A O 1
ATOM 1404 N N . ILE A 1 185 ? -4.326 0.166 18.200 1.00 98.25 185 ILE A N 1
ATOM 1405 C CA . ILE A 1 185 ? -4.470 1.438 17.482 1.00 98.25 185 ILE A CA 1
ATOM 1406 C C . ILE A 1 185 ? -3.101 2.105 17.315 1.00 98.25 185 ILE A C 1
ATOM 1408 O O . ILE A 1 185 ? -2.782 2.553 16.214 1.00 98.25 185 ILE A O 1
ATOM 1412 N N . ILE A 1 186 ? -2.270 2.114 18.362 1.00 98.06 186 ILE A N 1
ATOM 1413 C CA . ILE A 1 186 ? -0.913 2.679 18.308 1.00 98.06 186 ILE A CA 1
ATOM 1414 C C . ILE A 1 186 ? -0.048 1.927 17.286 1.00 98.06 186 ILE A C 1
ATOM 1416 O O . ILE A 1 186 ? 0.572 2.557 16.428 1.00 98.06 186 ILE A O 1
ATOM 1420 N N . GLU A 1 187 ? -0.044 0.591 17.321 1.00 98.38 187 GLU A N 1
ATOM 1421 C CA . GLU A 1 187 ? 0.705 -0.230 16.357 1.00 98.38 187 GLU A CA 1
ATOM 1422 C C . GLU A 1 187 ? 0.278 0.031 14.907 1.00 98.38 187 GLU A C 1
ATOM 1424 O O . GLU A 1 187 ? 1.111 0.119 14.000 1.00 98.38 187 GLU A O 1
ATOM 1429 N N . LEU A 1 188 ? -1.032 0.134 14.667 1.00 98.00 188 LEU A N 1
ATOM 1430 C CA . LEU A 1 188 ? -1.563 0.425 13.338 1.00 98.00 188 LEU A CA 1
ATOM 1431 C C . LEU A 1 188 ? -1.202 1.844 12.892 1.00 98.00 188 LEU A C 1
ATOM 1433 O O . LEU A 1 188 ? -0.830 2.023 11.734 1.00 98.00 188 LEU A O 1
ATOM 1437 N N . GLY A 1 189 ? -1.234 2.823 13.798 1.00 98.44 189 GLY A N 1
ATOM 1438 C CA . GLY A 1 189 ? -0.783 4.188 13.525 1.00 98.44 189 GLY A CA 1
ATOM 1439 C C . GLY A 1 189 ? 0.679 4.241 13.074 1.00 98.44 189 GLY A C 1
ATOM 1440 O O . GLY A 1 189 ? 0.989 4.870 12.064 1.00 98.44 189 GLY A O 1
ATOM 1441 N N . GLN A 1 190 ? 1.565 3.503 13.749 1.00 98.06 190 GLN A N 1
ATOM 1442 C CA . GLN A 1 190 ? 2.978 3.403 13.362 1.00 98.06 190 GLN A CA 1
ATOM 1443 C C . GLN A 1 190 ? 3.162 2.753 11.985 1.00 98.06 190 GLN A C 1
ATOM 1445 O O . GLN A 1 190 ? 3.953 3.232 11.176 1.00 98.06 190 GLN A O 1
ATOM 1450 N N . LYS A 1 191 ? 2.410 1.686 11.684 1.00 98.25 191 LYS A N 1
ATOM 1451 C CA . LYS A 1 191 ? 2.454 1.041 10.361 1.00 98.25 191 LYS A CA 1
ATOM 1452 C C . LYS A 1 191 ? 1.968 1.960 9.248 1.00 98.25 191 LYS A C 1
ATOM 1454 O O . LYS A 1 191 ? 2.550 1.950 8.169 1.00 98.25 191 LYS A O 1
ATOM 1459 N N . ILE A 1 192 ? 0.919 2.745 9.498 1.00 98.19 192 ILE A N 1
ATOM 1460 C CA . ILE A 1 192 ? 0.433 3.741 8.538 1.00 98.19 192 ILE A CA 1
ATOM 1461 C C . ILE A 1 192 ? 1.532 4.764 8.255 1.00 98.19 192 ILE A C 1
ATOM 1463 O O . ILE A 1 192 ? 1.811 5.029 7.092 1.00 98.19 192 ILE A O 1
ATOM 1467 N N . GLN A 1 193 ? 2.201 5.277 9.290 1.00 97.75 193 GLN A N 1
ATOM 1468 C CA . GLN A 1 193 ? 3.297 6.226 9.111 1.00 97.75 193 GLN A CA 1
ATOM 1469 C C . GLN A 1 193 ? 4.440 5.640 8.264 1.00 97.75 193 GLN A C 1
ATOM 1471 O O . GLN A 1 193 ? 4.863 6.269 7.299 1.00 97.75 193 GLN A O 1
ATOM 1476 N N . GLN A 1 194 ? 4.882 4.415 8.565 1.00 98.12 194 GLN A N 1
ATOM 1477 C CA . GLN A 1 194 ? 5.934 3.736 7.797 1.00 98.12 194 GLN A CA 1
ATOM 1478 C C . GLN A 1 194 ? 5.553 3.527 6.325 1.00 98.12 194 GLN A C 1
ATOM 1480 O O . GLN A 1 194 ? 6.388 3.677 5.436 1.00 98.12 194 GLN A O 1
ATOM 1485 N N . LEU A 1 195 ? 4.295 3.165 6.056 1.00 98.19 195 LEU A N 1
ATOM 1486 C CA . LEU A 1 195 ? 3.809 2.986 4.688 1.00 98.19 195 LEU A CA 1
ATOM 1487 C C . LEU A 1 195 ? 3.729 4.313 3.928 1.00 98.19 195 LEU A C 1
ATOM 1489 O O . LEU A 1 195 ? 4.038 4.332 2.739 1.00 98.19 195 LEU A O 1
ATOM 1493 N N . SER A 1 196 ? 3.354 5.406 4.596 1.00 98.25 196 SER A N 1
ATOM 1494 C CA . SER A 1 196 ? 3.368 6.743 3.995 1.00 98.25 196 SER A CA 1
ATOM 1495 C C . SER A 1 196 ? 4.786 7.181 3.624 1.00 98.25 196 SER A C 1
ATOM 1497 O O . SER A 1 196 ? 5.004 7.614 2.499 1.00 98.25 196 SER A O 1
ATOM 1499 N N . GLU A 1 197 ? 5.762 6.988 4.516 1.00 98.12 197 GLU A N 1
ATOM 1500 C CA . GLU A 1 197 ? 7.173 7.306 4.238 1.00 98.12 197 GLU A CA 1
ATOM 1501 C C . GLU A 1 197 ? 7.707 6.494 3.042 1.00 98.12 197 GLU A C 1
ATOM 1503 O O . GLU A 1 197 ? 8.319 7.045 2.128 1.00 98.12 197 GLU A O 1
ATOM 1508 N N . ALA A 1 198 ? 7.393 5.195 2.977 1.00 98.06 198 ALA A N 1
ATOM 1509 C CA . ALA A 1 198 ? 7.781 4.348 1.847 1.00 98.06 198 ALA A CA 1
ATOM 1510 C C . ALA A 1 198 ? 7.118 4.767 0.518 1.00 98.06 198 ALA A C 1
ATOM 1512 O O . ALA A 1 198 ? 7.712 4.607 -0.554 1.00 98.06 198 ALA A O 1
ATOM 1513 N N . LEU A 1 199 ? 5.886 5.282 0.571 1.00 97.62 199 LEU A N 1
ATOM 1514 C CA . LEU A 1 199 ? 5.187 5.802 -0.601 1.00 97.62 199 LEU A CA 1
ATOM 1515 C C . LEU A 1 199 ? 5.851 7.084 -1.117 1.00 97.62 199 LEU A C 1
ATOM 1517 O O . LEU A 1 199 ? 6.077 7.194 -2.324 1.00 97.62 199 LEU A O 1
ATOM 1521 N N . ASP A 1 200 ? 6.199 8.006 -0.219 1.00 98.00 200 ASP A N 1
ATOM 1522 C CA . ASP A 1 200 ? 6.884 9.257 -0.559 1.00 98.00 200 ASP A CA 1
ATOM 1523 C C . ASP A 1 200 ? 8.257 8.983 -1.198 1.00 98.00 200 ASP A C 1
ATOM 1525 O O . ASP A 1 200 ? 8.573 9.532 -2.258 1.00 98.00 200 ASP A O 1
ATOM 1529 N N . ASP A 1 201 ? 9.032 8.050 -0.635 1.00 98.19 201 ASP A N 1
ATOM 1530 C CA . ASP A 1 201 ? 10.311 7.609 -1.205 1.00 98.19 201 ASP A CA 1
ATOM 1531 C C . ASP A 1 201 ? 10.138 6.996 -2.605 1.00 98.19 201 ASP A C 1
ATOM 1533 O O . ASP A 1 201 ? 10.907 7.273 -3.536 1.00 98.19 201 ASP A O 1
ATOM 1537 N N . SER A 1 202 ? 9.106 6.165 -2.788 1.00 97.38 202 SER A N 1
ATOM 1538 C CA . SER A 1 202 ? 8.793 5.563 -4.087 1.00 97.38 202 SER A CA 1
ATOM 1539 C C . SER A 1 202 ? 8.385 6.616 -5.122 1.00 97.38 202 SER A C 1
ATOM 1541 O O . SER A 1 202 ? 8.769 6.514 -6.293 1.00 97.38 202 SER A O 1
ATOM 1543 N N . ALA A 1 203 ? 7.625 7.634 -4.715 1.00 98.06 203 ALA A N 1
ATOM 1544 C CA . ALA A 1 203 ? 7.238 8.742 -5.580 1.00 98.06 203 ALA A CA 1
ATOM 1545 C C . ALA A 1 203 ? 8.464 9.565 -6.001 1.00 98.06 203 ALA A C 1
ATOM 1547 O O . ALA A 1 203 ? 8.653 9.810 -7.193 1.00 98.06 203 ALA A O 1
ATOM 1548 N N . ALA A 1 204 ? 9.351 9.899 -5.057 1.00 97.62 204 ALA A N 1
ATOM 1549 C CA . ALA A 1 204 ? 10.594 10.614 -5.340 1.00 97.62 204 ALA A CA 1
ATOM 1550 C C . ALA A 1 204 ? 11.475 9.854 -6.344 1.00 97.62 204 ALA A C 1
ATOM 1552 O O . ALA A 1 204 ? 11.943 10.424 -7.333 1.00 97.62 204 ALA A O 1
ATOM 1553 N N . LYS A 1 205 ? 11.633 8.539 -6.149 1.00 98.12 205 LYS A N 1
ATOM 1554 C CA . LYS A 1 205 ? 12.394 7.683 -7.068 1.00 98.12 205 LYS A CA 1
ATOM 1555 C C . LYS A 1 205 ? 11.763 7.604 -8.459 1.00 98.12 205 LYS A C 1
ATOM 1557 O O . LYS A 1 205 ? 12.481 7.558 -9.455 1.00 98.12 205 LYS A O 1
ATOM 1562 N N . THR A 1 206 ? 10.435 7.595 -8.540 1.00 97.56 206 THR A N 1
ATOM 1563 C CA . THR A 1 206 ? 9.714 7.586 -9.822 1.00 97.56 206 THR A CA 1
ATOM 1564 C C . THR A 1 206 ? 9.949 8.883 -10.590 1.00 97.56 206 THR A C 1
ATOM 1566 O O . THR A 1 206 ? 10.256 8.834 -11.780 1.00 97.56 206 THR A O 1
ATOM 1569 N N . THR A 1 207 ? 9.888 10.030 -9.911 1.00 97.06 207 THR A N 1
ATOM 1570 C CA . THR A 1 207 ? 10.193 11.337 -10.511 1.00 97.06 207 THR A CA 1
ATOM 1571 C C . THR A 1 207 ? 11.632 11.391 -11.021 1.00 97.06 207 THR A C 1
ATOM 1573 O O . THR A 1 207 ? 11.848 11.737 -12.179 1.00 97.06 207 THR A O 1
ATOM 1576 N N . GLN A 1 208 ? 12.604 10.954 -10.211 1.00 98.19 208 GLN A N 1
ATOM 1577 C CA . GLN A 1 208 ? 14.011 10.899 -10.620 1.00 98.19 208 GLN A CA 1
ATOM 1578 C C . GLN A 1 208 ? 14.213 10.023 -11.866 1.00 98.19 208 GLN A C 1
ATOM 1580 O O . GLN A 1 208 ? 14.886 10.427 -12.812 1.00 98.19 208 GLN A O 1
ATOM 1585 N N . LEU A 1 209 ? 13.619 8.826 -11.894 1.00 98.00 209 LEU A N 1
ATOM 1586 C CA . LEU A 1 209 ? 13.706 7.941 -13.060 1.00 98.00 209 LEU A CA 1
ATOM 1587 C C . LEU A 1 209 ? 13.050 8.559 -14.302 1.00 98.00 209 LEU A C 1
ATOM 1589 O O . LEU A 1 209 ? 13.548 8.361 -15.410 1.00 98.00 209 LEU A O 1
ATOM 1593 N N . GLY A 1 210 ? 11.966 9.319 -14.127 1.00 98.25 210 GLY A N 1
ATOM 1594 C CA . GLY A 1 210 ? 11.337 10.088 -15.201 1.00 98.25 210 GLY A CA 1
ATOM 1595 C C . GLY A 1 210 ? 12.275 11.144 -15.793 1.00 98.25 210 GLY A C 1
ATOM 1596 O O . GLY A 1 210 ? 12.400 11.236 -17.013 1.00 98.25 210 GLY A O 1
ATOM 1597 N N . GLU A 1 211 ? 12.988 11.890 -14.948 1.00 97.88 211 GLU A N 1
ATOM 1598 C CA . GLU A 1 211 ? 13.988 12.877 -15.381 1.00 97.88 211 GLU A CA 1
ATOM 1599 C C . GLU A 1 211 ? 15.181 12.219 -16.091 1.00 97.88 211 GLU A C 1
ATOM 1601 O O . GLU A 1 211 ? 15.621 12.685 -17.145 1.00 97.88 211 GLU A O 1
ATOM 1606 N N . GLU A 1 212 ? 15.686 11.100 -15.560 1.00 97.88 212 GLU A N 1
ATOM 1607 C CA . GLU A 1 212 ? 16.770 10.337 -16.188 1.00 97.88 212 GLU A CA 1
ATOM 1608 C C . GLU A 1 212 ? 16.373 9.791 -17.563 1.00 97.88 212 GLU A C 1
ATOM 1610 O O . GLU A 1 212 ? 17.197 9.778 -18.483 1.00 97.88 212 GLU A O 1
ATOM 1615 N N . LEU A 1 213 ? 15.125 9.339 -17.714 1.00 97.75 213 LEU A N 1
ATOM 1616 C CA . LEU A 1 213 ? 14.597 8.873 -18.991 1.00 97.75 213 LEU A CA 1
ATOM 1617 C C . LEU A 1 213 ? 14.491 10.025 -19.994 1.00 97.75 213 LEU A C 1
ATOM 1619 O O . LEU A 1 213 ? 15.007 9.898 -21.101 1.00 97.75 213 LEU A O 1
ATOM 1623 N N . ALA A 1 214 ? 13.921 11.162 -19.587 1.00 97.62 214 ALA A N 1
ATOM 1624 C CA . ALA A 1 214 ? 13.813 12.345 -20.439 1.00 97.62 214 ALA A CA 1
ATOM 1625 C C . ALA A 1 214 ? 15.191 12.832 -20.924 1.00 97.62 214 ALA A C 1
ATOM 1627 O O . ALA A 1 214 ? 15.369 13.154 -22.098 1.00 97.62 214 ALA A O 1
ATOM 1628 N N . ASN A 1 215 ? 16.197 12.822 -20.044 1.00 98.31 215 ASN A N 1
ATOM 1629 C CA . ASN A 1 215 ? 17.568 13.161 -20.420 1.00 98.31 215 ASN A CA 1
ATOM 1630 C C . ASN A 1 215 ? 18.158 12.157 -21.428 1.00 98.31 215 ASN A C 1
ATOM 1632 O O . ASN A 1 215 ? 18.815 12.547 -22.392 1.00 98.31 215 ASN A O 1
ATOM 1636 N N . LYS A 1 216 ? 17.914 10.854 -21.238 1.00 97.75 216 LYS A N 1
ATOM 1637 C CA . LYS A 1 216 ? 18.352 9.823 -22.193 1.00 97.75 216 LYS A CA 1
ATOM 1638 C C . LYS A 1 216 ? 17.677 9.973 -23.555 1.00 97.75 216 LYS A C 1
ATOM 1640 O O . LYS A 1 216 ? 18.356 9.789 -24.563 1.00 97.75 216 LYS A O 1
ATOM 1645 N N . ASP A 1 217 ? 16.399 10.329 -23.596 1.00 98.38 217 ASP A N 1
ATOM 1646 C CA . ASP A 1 217 ? 15.683 10.577 -24.850 1.00 98.38 217 ASP A CA 1
ATOM 1647 C C . ASP A 1 217 ? 16.274 11.769 -25.613 1.00 98.38 217 ASP A C 1
ATOM 1649 O O . ASP A 1 217 ? 16.484 11.674 -26.826 1.00 98.38 217 ASP A O 1
ATOM 1653 N N . GLU A 1 218 ? 16.645 12.849 -24.917 1.00 98.12 218 GLU A N 1
ATOM 1654 C CA . GLU A 1 218 ? 17.317 13.990 -25.550 1.00 98.12 218 GLU A CA 1
ATOM 1655 C C . GLU A 1 218 ? 18.708 13.605 -26.081 1.00 98.12 218 GLU A C 1
ATOM 1657 O O . GLU A 1 218 ? 19.062 13.949 -27.209 1.00 98.12 218 GLU A O 1
ATOM 1662 N N . ILE A 1 219 ? 19.477 12.805 -25.331 1.00 98.06 219 ILE A N 1
ATOM 1663 C CA . ILE A 1 219 ? 20.762 12.268 -25.811 1.00 98.06 219 ILE A CA 1
ATOM 1664 C C . ILE A 1 219 ? 20.562 11.422 -27.075 1.00 98.06 219 ILE A C 1
ATOM 1666 O O . ILE A 1 219 ? 21.306 11.571 -28.045 1.00 98.06 219 ILE A O 1
ATOM 1670 N N . ILE A 1 220 ? 19.559 10.539 -27.094 1.00 98.31 220 ILE A N 1
ATOM 1671 C CA . ILE A 1 220 ? 19.248 9.705 -28.263 1.00 98.31 220 ILE A CA 1
ATOM 1672 C C . ILE A 1 220 ? 18.890 10.578 -29.466 1.00 98.31 220 ILE A C 1
ATOM 1674 O O . ILE A 1 220 ? 19.333 10.288 -30.578 1.00 98.31 220 ILE A O 1
ATOM 1678 N N . LYS A 1 221 ? 18.105 11.636 -29.261 1.00 97.81 221 LYS A N 1
ATOM 1679 C CA . LYS A 1 221 ? 17.727 12.574 -30.318 1.00 97.81 221 LYS A CA 1
ATOM 1680 C C . LYS A 1 221 ? 18.953 13.259 -30.925 1.00 97.81 221 LYS A C 1
ATOM 1682 O O . LYS A 1 221 ? 19.130 13.186 -32.138 1.00 97.81 221 LYS A O 1
ATOM 1687 N N . VAL A 1 222 ? 19.840 13.809 -30.095 1.00 98.44 222 VAL A N 1
ATOM 1688 C CA . VAL A 1 222 ? 21.095 14.435 -30.553 1.00 98.44 222 VAL A CA 1
ATOM 1689 C C . VAL A 1 222 ? 21.973 13.435 -31.313 1.00 98.44 222 VAL A C 1
ATOM 1691 O O . VAL A 1 222 ? 22.516 13.756 -32.367 1.00 98.44 222 VAL A O 1
ATOM 1694 N N . LEU A 1 223 ? 22.090 12.196 -30.826 1.00 98.25 223 LEU A N 1
ATOM 1695 C CA . LEU A 1 223 ? 22.870 11.160 -31.510 1.00 98.25 223 LEU A CA 1
ATOM 1696 C C . LEU A 1 223 ? 22.284 10.781 -32.877 1.00 98.25 223 LEU A C 1
ATOM 1698 O O . LEU A 1 223 ? 23.045 10.505 -33.802 1.00 98.25 223 LEU A O 1
ATOM 1702 N N . ARG A 1 224 ? 20.953 10.762 -33.024 1.00 98.44 224 ARG A N 1
ATOM 1703 C CA . ARG A 1 224 ? 20.308 10.536 -34.329 1.00 98.44 224 ARG A CA 1
ATOM 1704 C C . ARG A 1 224 ? 20.623 11.666 -35.302 1.00 98.44 224 ARG A C 1
ATOM 1706 O O . ARG A 1 224 ? 21.008 11.379 -36.430 1.00 98.44 224 ARG A O 1
ATOM 1713 N N . GLU A 1 225 ? 20.519 12.914 -34.849 1.00 98.19 225 GLU A N 1
ATOM 1714 C CA . GLU A 1 225 ? 20.845 14.092 -35.662 1.00 98.19 225 GLU A CA 1
ATOM 1715 C C . GLU A 1 225 ? 22.312 14.069 -36.130 1.00 98.19 225 GLU A C 1
ATOM 1717 O O . GLU A 1 225 ? 22.586 14.302 -37.308 1.00 98.19 225 GLU A O 1
ATOM 1722 N N . GLU A 1 226 ? 23.251 13.699 -35.252 1.00 98.50 226 GLU A N 1
ATOM 1723 C CA . GLU A 1 226 ? 24.667 13.551 -35.615 1.00 98.50 226 GLU A CA 1
ATOM 1724 C C . GLU A 1 226 ? 24.884 12.430 -36.646 1.00 98.50 226 GLU A C 1
ATOM 1726 O O . GLU A 1 226 ? 25.616 12.614 -37.618 1.00 98.50 226 GLU A O 1
ATOM 1731 N N . ILE A 1 227 ? 24.234 11.272 -36.482 1.00 98.25 227 ILE A N 1
ATOM 1732 C CA . ILE A 1 227 ? 24.327 10.168 -37.453 1.00 98.25 227 ILE A CA 1
ATOM 1733 C C . ILE A 1 227 ? 23.798 10.600 -38.827 1.00 98.25 227 ILE A C 1
ATOM 1735 O O . ILE A 1 227 ? 24.434 10.312 -39.846 1.00 98.25 227 ILE A O 1
ATOM 1739 N N . ASP A 1 228 ? 22.662 11.294 -38.866 1.00 98.19 228 ASP A N 1
ATOM 1740 C CA . ASP A 1 228 ? 22.066 11.778 -40.111 1.00 98.19 228 ASP A CA 1
ATOM 1741 C C . ASP A 1 228 ? 22.981 12.789 -40.817 1.00 98.19 228 ASP A C 1
ATOM 1743 O O . ASP A 1 228 ? 23.184 12.709 -42.036 1.00 98.19 228 ASP A O 1
ATOM 1747 N N . GLU A 1 229 ? 23.617 13.688 -40.062 1.00 98.19 229 GLU A N 1
ATOM 1748 C CA . GLU A 1 229 ? 24.589 14.634 -40.610 1.00 98.19 229 GLU A CA 1
ATOM 1749 C C . GLU A 1 229 ? 25.847 13.924 -41.138 1.00 98.19 229 GLU A C 1
ATOM 1751 O O . GLU A 1 229 ? 26.285 14.192 -42.263 1.00 98.19 229 GLU A O 1
ATOM 1756 N N . GLN A 1 230 ? 26.391 12.951 -40.400 1.00 97.81 230 GLN A N 1
ATOM 1757 C CA . GLN A 1 230 ? 27.522 12.140 -40.867 1.00 97.81 230 GLN A CA 1
ATOM 1758 C C . GLN A 1 230 ? 27.181 11.391 -42.162 1.00 97.81 230 GLN A C 1
ATOM 1760 O O . GLN A 1 230 ? 27.971 11.393 -43.113 1.00 97.81 230 GLN A O 1
ATOM 1765 N N . HIS A 1 231 ? 25.988 10.795 -42.254 1.00 97.88 231 HIS A N 1
ATOM 1766 C CA . HIS A 1 231 ? 25.517 10.152 -43.481 1.00 97.88 231 HIS A CA 1
ATOM 1767 C C . HIS A 1 231 ? 25.436 11.135 -44.653 1.00 97.88 231 HIS A C 1
ATOM 1769 O O . HIS A 1 231 ? 25.884 10.811 -45.759 1.00 97.88 231 HIS A O 1
ATOM 1775 N N . ARG A 1 232 ? 24.931 12.353 -44.427 1.00 98.06 232 ARG A N 1
ATOM 1776 C CA . ARG A 1 232 ? 24.851 13.406 -45.450 1.00 98.06 232 ARG A CA 1
ATOM 1777 C C . ARG A 1 232 ? 26.237 13.822 -45.951 1.00 98.06 232 ARG A C 1
ATOM 1779 O O . ARG A 1 232 ? 26.457 13.926 -47.167 1.00 98.06 232 ARG A O 1
ATOM 1786 N N . VAL A 1 233 ? 27.186 14.029 -45.039 1.00 97.75 233 VAL A N 1
ATOM 1787 C CA . VAL A 1 233 ? 28.579 14.374 -45.364 1.00 97.75 233 VAL A CA 1
ATOM 1788 C C . VAL A 1 233 ? 29.243 13.246 -46.152 1.00 97.75 233 VAL A C 1
ATOM 1790 O O . VAL A 1 233 ? 29.830 13.492 -47.213 1.00 97.75 233 VAL A O 1
ATOM 1793 N N . HIS A 1 234 ? 29.110 12.000 -45.695 1.00 96.88 234 HIS A N 1
ATOM 1794 C CA . HIS A 1 234 ? 29.649 10.838 -46.397 1.00 96.88 234 HIS A CA 1
ATOM 1795 C C . HIS A 1 234 ? 29.043 10.668 -47.792 1.00 96.88 234 HIS A C 1
ATOM 1797 O O . HIS A 1 234 ? 29.794 10.474 -48.750 1.00 96.88 234 HIS A O 1
ATOM 1803 N N . GLY A 1 235 ? 27.724 10.810 -47.935 1.00 97.94 235 GLY A N 1
ATOM 1804 C CA . GLY A 1 235 ? 27.043 10.757 -49.228 1.00 97.94 235 GLY A CA 1
ATOM 1805 C C . GLY A 1 235 ? 27.557 11.821 -50.200 1.00 97.94 235 GLY A C 1
ATOM 1806 O O . GLY A 1 235 ? 27.883 11.515 -51.349 1.00 97.94 235 GLY A O 1
ATOM 1807 N N . THR A 1 236 ? 27.738 13.055 -49.718 1.00 97.69 236 THR A N 1
ATOM 1808 C CA . THR A 1 236 ? 28.320 14.151 -50.511 1.00 97.69 236 THR A CA 1
ATOM 1809 C C . THR A 1 236 ? 29.745 13.819 -50.949 1.00 97.69 236 THR A C 1
ATOM 1811 O O . THR A 1 236 ? 30.092 13.977 -52.119 1.00 97.69 236 THR A O 1
ATOM 1814 N N . ARG A 1 237 ? 30.569 13.288 -50.036 1.00 97.50 237 ARG A N 1
ATOM 1815 C CA . ARG A 1 237 ? 31.943 12.883 -50.346 1.00 97.50 237 ARG A CA 1
ATOM 1816 C C . ARG A 1 237 ? 31.972 11.799 -51.422 1.00 97.50 237 ARG A C 1
ATOM 1818 O O . ARG A 1 237 ? 32.739 11.912 -52.372 1.00 97.50 237 ARG A O 1
ATOM 1825 N N . VAL A 1 238 ? 31.131 10.771 -51.300 1.00 97.81 238 VAL A N 1
ATOM 1826 C CA . VAL A 1 238 ? 31.018 9.686 -52.291 1.00 97.81 238 VAL A CA 1
ATOM 1827 C C . VAL A 1 238 ? 30.614 10.227 -53.663 1.00 97.81 238 VAL A C 1
ATOM 1829 O O . VAL A 1 238 ? 31.185 9.800 -54.666 1.00 97.81 238 VAL A O 1
ATOM 1832 N N . LYS A 1 239 ? 29.687 11.191 -53.720 1.00 97.88 239 LYS A N 1
ATOM 1833 C CA . LYS A 1 239 ? 29.293 11.845 -54.974 1.00 97.88 239 LYS A CA 1
ATOM 1834 C C . LYS A 1 239 ? 30.479 12.543 -55.648 1.00 97.88 239 LYS A C 1
ATOM 1836 O O . LYS A 1 239 ? 30.724 12.297 -56.824 1.00 97.88 239 LYS A O 1
ATOM 1841 N N . VAL A 1 240 ? 31.264 13.314 -54.891 1.00 98.12 240 VAL A N 1
ATOM 1842 C CA . VAL A 1 240 ? 32.477 13.981 -55.403 1.00 98.12 240 VAL A CA 1
ATOM 1843 C C . VAL A 1 240 ? 33.497 12.969 -55.936 1.00 98.12 240 VAL A C 1
ATOM 1845 O O . VAL A 1 240 ? 34.061 13.160 -57.012 1.00 98.12 240 VAL A O 1
ATOM 1848 N N . TRP A 1 241 ? 33.731 11.867 -55.214 1.00 97.56 241 TRP A N 1
ATOM 1849 C CA . TRP A 1 241 ? 34.636 10.812 -55.685 1.00 97.56 241 TRP A CA 1
ATOM 1850 C C . TRP A 1 241 ? 34.144 10.159 -56.977 1.00 97.56 241 TRP A C 1
ATOM 1852 O O . TRP A 1 241 ? 34.957 9.900 -57.861 1.00 97.56 241 TRP A O 1
ATOM 1862 N N . ARG A 1 242 ? 32.834 9.929 -57.110 1.00 98.00 242 ARG A N 1
ATOM 1863 C CA . ARG A 1 242 ? 32.236 9.379 -58.331 1.00 98.00 242 ARG A CA 1
ATOM 1864 C C . ARG A 1 242 ? 32.433 10.314 -59.521 1.00 98.00 242 ARG A C 1
ATOM 1866 O O . ARG A 1 242 ? 32.985 9.885 -60.521 1.00 98.00 242 ARG A O 1
ATOM 1873 N N . GLU A 1 243 ? 32.108 11.596 -59.370 1.00 97.69 243 GLU A N 1
ATOM 1874 C CA . GLU A 1 243 ? 32.323 12.606 -60.420 1.00 97.69 243 GLU A CA 1
ATOM 1875 C C . GLU A 1 243 ? 33.800 12.682 -60.845 1.00 97.69 243 GLU A C 1
ATOM 1877 O O . GLU A 1 243 ? 34.121 12.842 -62.026 1.00 97.69 243 GLU A O 1
ATOM 1882 N N . ARG A 1 244 ? 34.728 12.524 -59.891 1.00 97.69 244 ARG A N 1
ATOM 1883 C CA . ARG A 1 244 ? 36.163 12.476 -60.187 1.00 97.69 244 ARG A CA 1
ATOM 1884 C C . ARG A 1 244 ? 36.559 11.225 -60.970 1.00 97.69 244 ARG A C 1
ATOM 1886 O O . ARG A 1 244 ? 37.390 11.342 -61.869 1.00 97.69 244 ARG A O 1
ATOM 1893 N N . ILE A 1 245 ? 36.009 10.061 -60.626 1.00 98.06 245 ILE A N 1
ATOM 1894 C CA . ILE A 1 245 ? 36.236 8.805 -61.354 1.00 98.06 245 ILE A CA 1
ATOM 1895 C C . ILE A 1 245 ? 35.690 8.928 -62.777 1.00 98.06 245 ILE A C 1
ATOM 1897 O O . ILE A 1 245 ? 36.461 8.739 -63.713 1.00 98.06 245 ILE A O 1
ATOM 1901 N N . ASP A 1 246 ? 34.440 9.365 -62.941 1.00 97.56 246 ASP A N 1
ATOM 1902 C CA . ASP A 1 246 ? 33.805 9.553 -64.251 1.00 97.56 246 ASP A CA 1
ATOM 1903 C C . ASP A 1 246 ? 34.646 10.493 -65.140 1.00 97.56 246 ASP A C 1
ATOM 1905 O O . ASP A 1 246 ? 34.891 10.226 -66.317 1.00 97.56 246 ASP A O 1
ATOM 1909 N N . SER A 1 247 ? 35.174 11.584 -64.568 1.00 97.94 247 SER A N 1
ATOM 1910 C CA . SER A 1 247 ? 36.064 12.512 -65.278 1.00 97.94 247 SER A CA 1
ATOM 1911 C C . SER A 1 247 ? 37.386 11.867 -65.722 1.00 97.94 247 SER A C 1
ATOM 1913 O O . SER A 1 247 ? 37.871 12.157 -66.820 1.00 97.94 247 SER A O 1
ATOM 1915 N N . LEU A 1 248 ? 37.983 11.008 -64.891 1.00 97.62 248 LEU A N 1
ATOM 1916 C CA . LEU A 1 248 ? 39.210 10.284 -65.234 1.00 97.62 248 LEU A CA 1
ATOM 1917 C C . LEU A 1 248 ? 38.956 9.212 -66.299 1.00 97.62 248 LEU A C 1
ATOM 1919 O O . LEU A 1 248 ? 39.776 9.067 -67.204 1.00 97.62 248 LEU A O 1
ATOM 1923 N N . GLU A 1 249 ? 37.826 8.509 -66.231 1.00 97.88 249 GLU A N 1
ATOM 1924 C CA . GLU A 1 249 ? 37.411 7.539 -67.248 1.00 97.88 249 GLU A CA 1
ATOM 1925 C C . GLU A 1 249 ? 37.232 8.211 -68.613 1.00 97.88 249 GLU A C 1
ATOM 1927 O O . GLU A 1 249 ? 37.788 7.741 -69.605 1.00 97.88 249 GLU A O 1
ATOM 1932 N N . GLN A 1 250 ? 36.565 9.368 -68.667 1.00 96.75 250 GLN A N 1
ATOM 1933 C CA . GLN A 1 250 ? 36.430 10.148 -69.904 1.00 96.75 250 GLN A CA 1
ATOM 1934 C C . GLN A 1 250 ? 37.784 10.603 -70.463 1.00 96.75 250 GLN A C 1
ATOM 1936 O O . GLN A 1 250 ? 38.021 10.549 -71.674 1.00 96.75 250 GLN A O 1
ATOM 1941 N N . MET A 1 251 ? 38.708 11.019 -69.591 1.00 97.62 251 MET A N 1
ATOM 1942 C CA . MET A 1 251 ? 40.064 11.381 -70.005 1.00 97.62 251 MET A CA 1
ATOM 1943 C C . MET A 1 251 ? 40.824 10.176 -70.568 1.00 97.62 251 MET A C 1
ATOM 1945 O O . MET A 1 251 ? 41.524 10.318 -71.571 1.00 97.62 251 MET A O 1
ATOM 1949 N N . LEU A 1 252 ? 40.686 9.004 -69.943 1.00 97.31 252 LEU A N 1
ATOM 1950 C CA . LEU A 1 252 ? 41.309 7.764 -70.397 1.00 97.31 252 LEU A CA 1
ATOM 1951 C C . LEU A 1 252 ? 40.773 7.348 -71.771 1.00 97.31 252 LEU A C 1
ATOM 1953 O O . LEU A 1 252 ? 41.572 7.075 -72.664 1.00 97.31 252 LEU A O 1
ATOM 1957 N N . ILE A 1 253 ? 39.451 7.383 -71.962 1.00 97.38 253 ILE A N 1
ATOM 1958 C CA . ILE A 1 253 ? 38.801 7.131 -73.257 1.00 97.38 253 ILE A CA 1
ATOM 1959 C C . ILE A 1 253 ? 39.344 8.104 -74.313 1.00 97.38 253 ILE A C 1
ATOM 1961 O O . ILE A 1 253 ? 39.841 7.675 -75.349 1.00 97.38 253 ILE A O 1
ATOM 1965 N N . SER A 1 254 ? 39.387 9.404 -74.007 1.00 96.56 254 SER A N 1
ATOM 1966 C CA . SER A 1 254 ? 39.904 10.430 -74.928 1.00 96.56 254 SER A CA 1
ATOM 1967 C C . SER A 1 254 ? 41.391 10.257 -75.278 1.00 96.56 254 SER A C 1
ATOM 1969 O O . SER A 1 254 ? 41.847 10.688 -76.339 1.00 96.56 254 SER A O 1
ATOM 1971 N N . GLN A 1 255 ? 42.205 9.716 -74.366 1.00 96.12 255 GLN A N 1
ATOM 1972 C CA . GLN A 1 255 ? 43.611 9.389 -74.640 1.00 96.12 255 GLN A CA 1
ATOM 1973 C C . GLN A 1 255 ? 43.726 8.138 -75.513 1.00 96.12 255 GLN A C 1
ATOM 1975 O O . GLN A 1 255 ? 44.538 8.116 -76.437 1.00 96.12 255 GLN A O 1
ATOM 1980 N N . GLN A 1 256 ? 42.898 7.127 -75.246 1.00 96.50 256 GLN A N 1
ATOM 1981 C CA . GLN A 1 256 ? 42.842 5.900 -76.032 1.00 96.50 256 GLN A CA 1
ATOM 1982 C C . GLN A 1 256 ? 42.436 6.190 -77.482 1.00 96.50 256 GLN A C 1
ATOM 1984 O O . GLN A 1 256 ? 43.133 5.765 -78.400 1.00 96.50 256 GLN A O 1
ATOM 1989 N N . GLU A 1 257 ? 41.382 6.981 -77.694 1.00 95.56 257 GLU A N 1
ATOM 1990 C CA . GLU A 1 257 ? 40.925 7.391 -79.028 1.00 95.56 257 GLU A CA 1
ATOM 1991 C C . GLU A 1 257 ? 42.016 8.139 -79.807 1.00 95.56 257 GLU A C 1
ATOM 1993 O O . GLU A 1 257 ? 42.240 7.868 -80.988 1.00 95.56 257 GLU A O 1
ATOM 1998 N N . ARG A 1 258 ? 42.755 9.043 -79.146 1.00 94.12 258 ARG A N 1
ATOM 1999 C CA . ARG A 1 258 ? 43.894 9.744 -79.764 1.00 94.12 258 ARG A CA 1
ATOM 2000 C C . ARG A 1 258 ? 45.028 8.793 -80.133 1.00 94.12 258 ARG A C 1
ATOM 2002 O O . ARG A 1 258 ? 45.540 8.869 -81.245 1.00 94.12 258 ARG A O 1
ATOM 2009 N N . ALA A 1 259 ? 45.394 7.876 -79.240 1.00 93.38 259 ALA A N 1
ATOM 2010 C CA . ALA A 1 259 ? 46.437 6.890 -79.511 1.00 93.38 259 ALA A CA 1
ATOM 2011 C C . ALA A 1 259 ? 46.056 5.942 -80.663 1.00 93.38 259 ALA A C 1
ATOM 2013 O O . ALA A 1 259 ? 46.912 5.552 -81.459 1.00 93.38 259 ALA A O 1
ATOM 2014 N N . GLU A 1 260 ? 44.780 5.569 -80.773 1.00 94.00 260 GLU A N 1
ATOM 2015 C CA . GLU A 1 260 ? 44.265 4.799 -81.904 1.00 94.00 260 GLU A CA 1
ATOM 2016 C C . GLU A 1 260 ? 44.313 5.612 -83.200 1.00 94.00 260 GLU A C 1
ATOM 2018 O O . GLU A 1 260 ? 44.834 5.116 -84.200 1.00 94.00 260 GLU A O 1
ATOM 2023 N N . ALA A 1 261 ? 43.862 6.869 -83.187 1.00 89.88 261 ALA A N 1
ATOM 2024 C CA . ALA A 1 261 ? 43.935 7.758 -84.347 1.00 89.88 261 ALA A CA 1
ATOM 2025 C C . ALA A 1 261 ? 45.380 7.951 -84.850 1.00 89.88 261 ALA A C 1
ATOM 2027 O O . ALA A 1 261 ? 45.630 7.873 -86.056 1.00 89.88 261 ALA A O 1
ATOM 2028 N N . ASP A 1 262 ? 46.343 8.123 -83.940 1.00 90.56 262 ASP A N 1
ATOM 2029 C CA . ASP A 1 262 ? 47.765 8.238 -84.278 1.00 90.56 262 ASP A CA 1
ATOM 2030 C C . ASP A 1 262 ? 48.307 6.952 -84.922 1.00 90.56 262 ASP A C 1
ATOM 2032 O O . ASP A 1 262 ? 49.011 7.021 -85.934 1.00 90.56 262 ASP A O 1
ATOM 2036 N N . LYS A 1 263 ? 47.932 5.770 -84.406 1.00 90.94 263 LYS A N 1
ATOM 2037 C CA . LYS A 1 263 ? 48.281 4.476 -85.027 1.00 90.94 263 LYS A CA 1
ATOM 2038 C C . LYS A 1 263 ? 47.717 4.353 -86.441 1.00 90.94 263 LYS A C 1
ATOM 2040 O O . LYS A 1 263 ? 48.436 3.934 -87.347 1.00 90.94 263 LYS A O 1
ATOM 2045 N N . TRP A 1 264 ? 46.452 4.724 -86.649 1.00 86.44 264 TRP A N 1
ATOM 2046 C CA . TRP A 1 264 ? 45.831 4.722 -87.978 1.00 86.44 264 TRP A CA 1
ATOM 2047 C C . TRP A 1 264 ? 46.548 5.677 -88.944 1.00 86.44 264 TRP A C 1
ATOM 2049 O O . TRP A 1 264 ? 46.815 5.307 -90.087 1.00 86.44 264 TRP A O 1
ATOM 2059 N N . SER A 1 265 ? 46.920 6.874 -88.481 1.00 85.50 265 SER A N 1
ATOM 2060 C CA . SER A 1 265 ? 47.681 7.854 -89.266 1.00 85.50 265 SER A CA 1
ATOM 2061 C C . SER A 1 265 ? 49.070 7.334 -89.662 1.00 85.50 265 SER A C 1
ATOM 2063 O O . SER A 1 265 ? 49.437 7.391 -90.839 1.00 85.50 265 SER A O 1
ATOM 2065 N N . GLN A 1 266 ? 49.817 6.758 -88.711 1.00 79.56 266 GLN A N 1
ATOM 2066 C CA . GLN A 1 266 ? 51.130 6.155 -88.964 1.00 79.56 266 GLN A CA 1
ATOM 2067 C C . GLN A 1 266 ? 51.040 4.993 -89.957 1.00 79.56 266 GLN A C 1
ATOM 2069 O O . GLN A 1 266 ? 51.797 4.964 -90.926 1.00 79.56 266 GLN A O 1
ATOM 2074 N N . ASN A 1 267 ? 50.081 4.080 -89.781 1.00 79.81 267 ASN A N 1
ATOM 2075 C CA . ASN A 1 267 ? 49.864 2.976 -90.718 1.00 79.81 267 ASN A CA 1
ATOM 2076 C C . ASN A 1 267 ? 49.535 3.490 -92.128 1.00 79.81 267 ASN A C 1
ATOM 2078 O O . ASN A 1 267 ? 50.108 3.010 -93.105 1.00 79.81 267 ASN A O 1
ATOM 2082 N N . GLY A 1 268 ? 48.695 4.524 -92.245 1.00 75.12 268 GLY A N 1
ATOM 2083 C CA . GLY A 1 268 ? 48.391 5.159 -93.528 1.00 75.12 268 GLY A CA 1
ATOM 2084 C C . GLY A 1 268 ? 49.597 5.858 -94.175 1.00 75.12 268 GLY A C 1
ATOM 2085 O O . GLY A 1 268 ? 49.722 5.863 -95.401 1.00 75.12 268 GLY A O 1
ATOM 2086 N N . GLN A 1 269 ? 50.510 6.440 -93.389 1.00 69.31 269 GLN A N 1
ATOM 2087 C CA . GLN A 1 269 ? 51.771 6.991 -93.906 1.00 69.31 269 GLN A CA 1
ATOM 2088 C C . GLN A 1 269 ? 52.718 5.890 -94.392 1.00 69.31 269 GLN A C 1
ATOM 2090 O O . GLN A 1 269 ? 53.255 6.007 -95.494 1.00 69.31 269 GLN A O 1
ATOM 2095 N N . VAL A 1 270 ? 52.865 4.807 -93.625 1.00 71.62 270 VAL A N 1
ATOM 2096 C CA . VAL A 1 270 ? 53.676 3.641 -94.004 1.00 71.62 270 VAL A CA 1
ATOM 2097 C C . VAL A 1 270 ? 53.139 2.993 -95.281 1.00 71.62 270 VAL A C 1
ATOM 2099 O O . VAL A 1 270 ? 53.917 2.656 -96.172 1.00 71.62 270 VAL A O 1
ATOM 2102 N N . GLU A 1 271 ? 51.818 2.872 -95.434 1.00 67.50 271 GLU A N 1
ATOM 2103 C CA . GLU A 1 271 ? 51.210 2.392 -96.679 1.00 67.50 271 GLU A CA 1
ATOM 2104 C C . GLU A 1 271 ? 51.511 3.322 -97.859 1.00 67.50 271 GLU A C 1
ATOM 2106 O O . GLU A 1 271 ? 51.924 2.850 -98.920 1.00 67.50 271 GLU A O 1
ATOM 2111 N N . LYS A 1 272 ? 51.379 4.643 -97.682 1.00 72.00 272 LYS A N 1
ATOM 2112 C CA . LYS A 1 272 ? 51.702 5.630 -98.728 1.00 72.00 272 LYS A CA 1
ATOM 2113 C C . LYS A 1 272 ? 53.177 5.592 -99.133 1.00 72.00 272 LYS A C 1
ATOM 2115 O O . LYS A 1 272 ? 53.477 5.666 -100.324 1.00 72.00 272 LYS A O 1
ATOM 2120 N N . GLU A 1 273 ? 54.101 5.466 -98.185 1.00 69.75 273 GLU A N 1
ATOM 2121 C CA . GLU A 1 273 ? 55.530 5.292 -98.480 1.00 69.75 273 GLU A CA 1
ATOM 2122 C C . GLU A 1 273 ? 55.819 3.944 -99.147 1.00 69.75 273 GLU A C 1
ATOM 2124 O O . GLU A 1 273 ? 56.587 3.880 -100.109 1.00 69.75 273 GLU A O 1
ATOM 2129 N N . GLY A 1 274 ? 55.160 2.872 -98.703 1.00 69.88 274 GLY A N 1
ATOM 2130 C CA . GLY A 1 274 ? 55.245 1.552 -99.321 1.00 69.88 274 GLY A CA 1
ATOM 2131 C C . GLY A 1 274 ? 54.740 1.531 -100.769 1.00 69.88 274 GLY A C 1
ATOM 2132 O O . GLY A 1 274 ? 55.311 0.822 -101.602 1.00 69.88 274 GLY A O 1
ATOM 2133 N N . ILE A 1 275 ? 53.706 2.318 -101.087 1.00 72.44 275 ILE A N 1
ATOM 2134 C CA . ILE A 1 275 ? 53.210 2.523 -102.456 1.00 72.44 275 ILE A CA 1
ATOM 2135 C C . ILE A 1 275 ? 54.240 3.309 -103.276 1.00 72.44 275 ILE A C 1
ATOM 2137 O O . ILE A 1 275 ? 54.677 2.812 -104.313 1.00 72.44 275 ILE A O 1
ATOM 2141 N N . LYS A 1 276 ? 54.722 4.459 -102.781 1.00 71.50 276 LYS A N 1
ATOM 2142 C CA . LYS A 1 276 ? 55.748 5.268 -103.469 1.00 71.50 276 LYS A CA 1
ATOM 2143 C C . LYS A 1 276 ? 57.026 4.481 -103.766 1.00 71.50 276 LYS A C 1
ATOM 2145 O O . LYS A 1 276 ? 57.588 4.597 -104.851 1.00 71.50 276 LYS A O 1
ATOM 2150 N N . ASN A 1 277 ? 57.492 3.660 -102.826 1.00 71.12 277 ASN A N 1
ATOM 2151 C CA . ASN A 1 277 ? 58.678 2.827 -103.030 1.00 71.12 277 ASN A CA 1
ATOM 2152 C C . ASN A 1 277 ? 58.440 1.716 -104.062 1.00 71.12 277 ASN A C 1
ATOM 2154 O O . ASN A 1 277 ? 59.344 1.407 -104.839 1.00 71.12 277 ASN A O 1
ATOM 2158 N N . ARG A 1 278 ? 57.230 1.141 -104.119 1.00 73.00 278 ARG A N 1
ATOM 2159 C CA . ARG A 1 278 ? 56.849 0.196 -105.182 1.00 73.00 278 ARG A CA 1
ATOM 2160 C C . ARG A 1 278 ? 56.799 0.871 -106.551 1.00 73.00 278 ARG A C 1
ATOM 2162 O O . ARG A 1 278 ? 57.343 0.313 -107.500 1.00 73.00 278 ARG A O 1
ATOM 2169 N N . GLU A 1 279 ? 56.214 2.061 -106.647 1.00 72.75 279 GLU A N 1
ATOM 2170 C CA . GLU A 1 279 ? 56.192 2.862 -107.880 1.00 72.75 279 GLU A CA 1
ATOM 2171 C C . GLU A 1 279 ? 57.610 3.228 -108.335 1.00 72.75 279 GLU A C 1
ATOM 2173 O O . GLU A 1 279 ? 57.943 3.070 -109.508 1.00 72.75 279 GLU A O 1
ATOM 2178 N N . LYS A 1 280 ? 58.484 3.625 -107.402 1.00 73.38 280 LYS A N 1
ATOM 2179 C CA . LYS A 1 280 ? 59.895 3.914 -107.685 1.00 73.38 280 LYS A CA 1
ATOM 2180 C C . LYS A 1 280 ? 60.666 2.680 -108.164 1.00 73.38 280 LYS A C 1
ATOM 2182 O O . LYS A 1 280 ? 61.408 2.759 -109.134 1.00 73.38 280 LYS A O 1
ATOM 2187 N N . GLN A 1 281 ? 60.472 1.519 -107.539 1.00 70.56 281 GLN A N 1
ATOM 2188 C CA . GLN A 1 281 ? 61.078 0.277 -108.033 1.00 70.56 281 GLN A CA 1
ATOM 2189 C C . GLN A 1 281 ? 60.552 -0.116 -109.417 1.00 70.56 281 GLN A C 1
ATOM 2191 O O . GLN A 1 281 ? 61.298 -0.673 -110.222 1.00 70.56 281 GLN A O 1
ATOM 2196 N N . GLN A 1 282 ? 59.272 0.129 -109.705 1.00 69.06 282 GLN A N 1
ATOM 2197 C CA . GLN A 1 282 ? 58.720 -0.113 -111.035 1.00 69.06 282 GLN A CA 1
ATOM 2198 C C . GLN A 1 282 ? 59.329 0.838 -112.068 1.00 69.06 282 GLN A C 1
ATOM 2200 O O . GLN A 1 282 ? 59.738 0.372 -113.130 1.00 69.06 282 GLN A O 1
ATOM 2205 N N . SER A 1 283 ? 59.467 2.128 -111.757 1.00 70.88 283 SER A N 1
ATOM 2206 C CA . SER A 1 283 ? 60.090 3.093 -112.667 1.00 70.88 283 SER A CA 1
ATOM 2207 C C . SER A 1 283 ? 61.585 2.830 -112.873 1.00 70.88 283 SER A C 1
ATOM 2209 O O . SER A 1 283 ? 62.046 2.894 -114.008 1.00 70.88 283 SER A O 1
ATOM 2211 N N . GLU A 1 284 ? 62.329 2.423 -111.840 1.00 72.50 284 GLU A N 1
ATOM 2212 C CA . GLU A 1 284 ? 63.727 1.97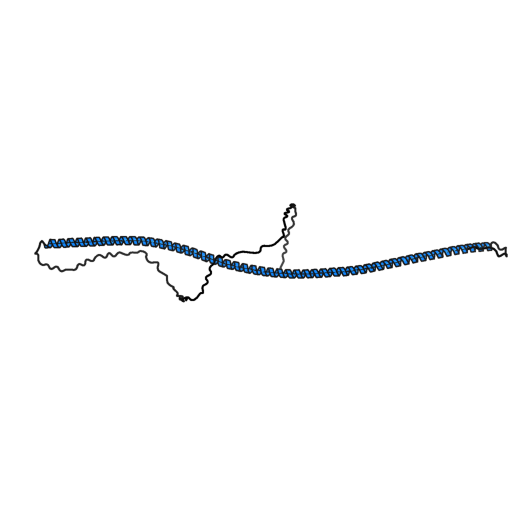6 -111.966 1.00 72.50 284 GLU A CA 1
ATOM 2213 C C . GLU A 1 284 ? 63.853 0.704 -112.816 1.00 72.50 284 GLU A C 1
ATOM 2215 O O . GLU A 1 284 ? 64.749 0.611 -113.655 1.00 72.50 284 GLU A O 1
ATOM 2220 N N . LYS A 1 285 ? 62.935 -0.263 -112.675 1.00 69.81 285 LYS A N 1
ATOM 2221 C CA . LYS A 1 285 ? 62.890 -1.445 -113.554 1.00 69.81 285 LYS A CA 1
ATOM 2222 C C . LYS A 1 285 ? 62.611 -1.065 -115.008 1.00 69.81 285 LYS A C 1
ATOM 2224 O O . LYS A 1 285 ? 63.247 -1.619 -115.901 1.00 69.81 285 LYS A O 1
ATOM 2229 N N . VAL A 1 286 ? 61.694 -0.128 -115.254 1.00 69.06 286 VAL A N 1
ATOM 2230 C CA . VAL A 1 286 ? 61.408 0.388 -116.604 1.00 69.06 286 VAL A CA 1
ATOM 2231 C C . VAL A 1 286 ? 62.628 1.115 -117.175 1.00 69.06 286 VAL A C 1
ATOM 2233 O O . VAL A 1 286 ? 63.006 0.849 -118.312 1.00 69.06 286 VAL A O 1
ATOM 2236 N N . LEU A 1 287 ? 63.296 1.960 -116.383 1.00 64.25 287 LEU A N 1
ATOM 2237 C CA . LEU A 1 287 ? 64.544 2.634 -116.761 1.00 64.25 287 LEU A CA 1
ATOM 2238 C C . LEU A 1 287 ? 65.653 1.637 -117.105 1.00 64.25 287 LEU A C 1
ATOM 2240 O O . LEU A 1 287 ? 66.274 1.769 -118.153 1.00 64.25 287 LEU A O 1
ATOM 2244 N N . PHE A 1 288 ? 65.852 0.604 -116.285 1.00 68.44 288 PHE A N 1
ATOM 2245 C CA . PHE A 1 288 ? 66.838 -0.448 -116.540 1.00 68.44 288 PHE A CA 1
ATOM 2246 C C . PHE A 1 288 ? 66.541 -1.232 -117.828 1.00 68.44 288 PHE A C 1
ATOM 2248 O O . PHE A 1 288 ? 67.455 -1.563 -118.584 1.00 68.44 288 PHE A O 1
ATOM 2255 N N . ILE A 1 289 ? 65.264 -1.512 -118.113 1.00 67.19 289 ILE A N 1
ATOM 2256 C CA . ILE A 1 289 ? 64.850 -2.127 -119.381 1.00 67.19 289 ILE A CA 1
ATOM 2257 C C . ILE A 1 289 ? 65.134 -1.174 -120.552 1.00 67.19 289 ILE A C 1
ATOM 2259 O O . ILE A 1 289 ? 65.751 -1.598 -121.527 1.00 67.19 289 ILE A O 1
ATOM 2263 N N . CYS A 1 290 ? 64.766 0.107 -120.451 1.00 59.94 290 CYS A N 1
ATOM 2264 C CA . CYS A 1 290 ? 65.053 1.119 -121.474 1.00 59.94 290 CYS A CA 1
ATOM 2265 C C . CYS A 1 290 ? 66.558 1.277 -121.739 1.00 59.94 290 CYS A C 1
ATOM 2267 O O . CYS A 1 290 ? 66.972 1.332 -122.895 1.00 59.94 290 CYS A O 1
ATOM 2269 N N . GLU A 1 291 ? 67.385 1.296 -120.695 1.00 61.84 291 GLU A N 1
ATOM 2270 C CA . GLU A 1 291 ? 68.841 1.417 -120.801 1.00 61.84 291 GLU A CA 1
ATOM 2271 C C . GLU A 1 291 ? 69.471 0.175 -121.452 1.00 61.84 291 GLU A C 1
ATOM 2273 O O . GLU A 1 291 ? 70.361 0.290 -122.299 1.00 61.84 291 GLU A O 1
ATOM 2278 N N . LYS A 1 292 ? 68.964 -1.027 -121.146 1.00 63.78 292 LYS A N 1
ATOM 2279 C CA . LYS A 1 292 ? 69.370 -2.249 -121.853 1.00 63.78 292 LYS A CA 1
ATOM 2280 C C . LYS A 1 292 ? 68.898 -2.288 -123.307 1.00 63.78 292 LYS A C 1
ATOM 2282 O O . LYS A 1 292 ? 69.648 -2.767 -124.154 1.00 63.78 292 LYS A O 1
ATOM 2287 N N . CYS A 1 293 ? 67.710 -1.774 -123.619 1.00 56.94 293 CYS A N 1
ATOM 2288 C CA . CYS A 1 293 ? 67.229 -1.660 -124.998 1.00 56.94 293 CYS A CA 1
ATOM 2289 C C . CYS A 1 293 ? 68.061 -0.660 -125.818 1.00 56.94 293 CYS A C 1
ATOM 2291 O O . CYS A 1 293 ? 68.412 -0.962 -126.956 1.00 56.94 293 CYS A O 1
ATOM 2293 N N . LEU A 1 294 ? 68.437 0.484 -125.237 1.00 55.78 294 LEU A N 1
ATOM 2294 C CA . LEU A 1 294 ? 69.306 1.481 -125.876 1.00 55.78 294 LEU A CA 1
ATOM 2295 C C . LEU A 1 294 ? 70.722 0.942 -126.125 1.00 55.78 294 LEU A C 1
ATOM 2297 O O . LEU A 1 294 ? 71.276 1.146 -127.203 1.00 55.78 294 LEU A O 1
ATOM 2301 N N . ASN A 1 295 ? 71.286 0.183 -125.183 1.00 54.38 295 ASN A N 1
ATOM 2302 C CA . ASN A 1 295 ? 72.613 -0.421 -125.345 1.00 54.38 295 ASN A CA 1
ATOM 2303 C C . ASN A 1 295 ? 72.635 -1.656 -126.269 1.00 54.38 295 ASN A C 1
ATOM 2305 O O . ASN A 1 295 ? 73.703 -2.044 -126.741 1.00 54.38 295 ASN A O 1
ATOM 2309 N N . ALA A 1 296 ? 71.482 -2.260 -126.574 1.00 55.62 296 ALA A N 1
ATOM 2310 C CA . ALA A 1 296 ? 71.378 -3.352 -127.544 1.00 55.62 296 ALA A CA 1
ATOM 2311 C C . ALA A 1 296 ? 71.341 -2.872 -129.014 1.00 55.62 296 ALA A C 1
ATOM 2313 O O . ALA A 1 296 ? 71.541 -3.684 -129.917 1.00 55.62 296 ALA A O 1
ATOM 2314 N N . PHE A 1 297 ? 71.142 -1.571 -129.273 1.00 51.03 297 PHE A N 1
ATOM 2315 C CA . PHE A 1 297 ? 71.070 -0.998 -130.626 1.00 51.03 297 PHE A CA 1
ATOM 2316 C C . PHE A 1 297 ? 71.988 0.233 -130.805 1.00 51.03 297 PHE A C 1
ATOM 2318 O O . PHE A 1 297 ? 71.508 1.362 -130.874 1.00 51.03 297 PHE A O 1
ATOM 2325 N N . PRO A 1 298 ? 73.314 0.066 -130.978 1.00 46.59 298 PRO A N 1
ATOM 2326 C CA . PRO A 1 298 ? 74.247 1.188 -131.159 1.00 46.59 298 PRO A CA 1
ATOM 2327 C C . PRO A 1 298 ? 74.270 1.773 -132.588 1.00 46.59 298 PRO A C 1
ATOM 2329 O O . PRO A 1 298 ? 75.217 2.453 -132.978 1.00 46.59 298 PRO A O 1
ATOM 2332 N N . ARG A 1 299 ? 73.256 1.513 -133.417 1.00 43.25 299 ARG A N 1
ATOM 2333 C CA . ARG A 1 299 ? 73.186 2.008 -134.798 1.00 43.25 299 ARG A CA 1
ATOM 2334 C C . ARG A 1 299 ? 71.767 2.445 -135.104 1.00 43.25 299 ARG A C 1
ATOM 2336 O O . ARG A 1 299 ? 71.001 1.607 -135.532 1.00 43.25 299 ARG A O 1
ATOM 2343 N N . TYR A 1 300 ? 71.438 3.705 -134.840 1.00 45.72 300 TYR A N 1
ATOM 2344 C CA . TYR A 1 300 ? 70.540 4.570 -135.623 1.00 45.72 300 TYR A CA 1
ATOM 2345 C C . TYR A 1 300 ? 70.432 5.899 -134.866 1.00 45.72 300 TYR A C 1
ATOM 2347 O O . TYR A 1 300 ? 69.541 6.125 -134.054 1.00 45.72 300 TYR A O 1
ATOM 2355 N N . GLY A 1 301 ? 71.418 6.767 -135.094 1.00 41.62 301 GLY A N 1
ATOM 2356 C CA . GLY A 1 301 ? 71.304 8.176 -134.747 1.00 41.62 301 GLY A CA 1
ATOM 2357 C C . GLY A 1 301 ? 70.332 8.868 -135.701 1.00 41.62 301 GLY A C 1
ATOM 2358 O O . GLY A 1 301 ? 70.301 8.547 -136.886 1.00 41.62 301 GLY A O 1
ATOM 2359 N N . TYR A 1 302 ? 69.613 9.850 -135.160 1.00 41.25 302 TYR A N 1
ATOM 2360 C CA . TYR A 1 302 ? 68.777 10.825 -135.863 1.00 41.25 302 TYR A CA 1
ATOM 2361 C C . TYR A 1 302 ? 67.483 10.292 -136.489 1.00 41.25 302 TYR A C 1
ATOM 2363 O O . TYR A 1 302 ? 67.424 9.985 -137.672 1.00 41.25 302 TYR A O 1
ATOM 2371 N N . LEU A 1 303 ? 66.409 10.316 -135.697 1.00 42.19 303 LEU A N 1
ATOM 2372 C CA . LEU A 1 303 ? 65.226 11.140 -135.983 1.00 42.19 303 LEU A CA 1
ATOM 2373 C C . LEU A 1 303 ? 64.343 11.171 -134.730 1.00 42.19 303 LEU A C 1
ATOM 2375 O O . LEU A 1 303 ? 63.577 10.262 -134.428 1.00 42.19 303 LEU A O 1
ATOM 2379 N N . TYR A 1 304 ? 64.563 12.232 -133.959 1.00 42.12 304 TYR A N 1
ATOM 2380 C CA . TYR A 1 304 ? 63.769 12.641 -132.811 1.00 42.12 3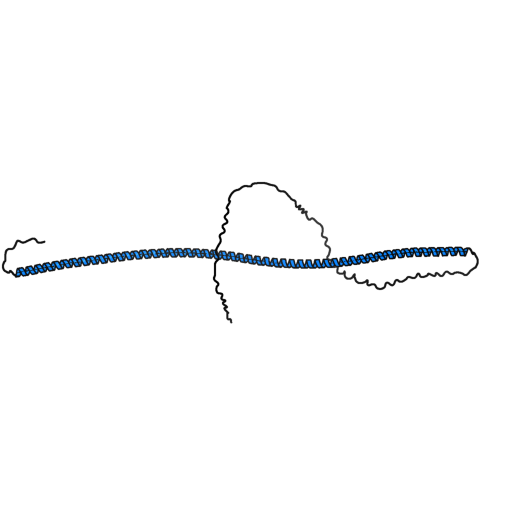04 TYR A CA 1
ATOM 2381 C C . TYR A 1 304 ? 62.455 13.271 -133.295 1.00 42.12 304 TYR A C 1
ATOM 2383 O O . TYR A 1 304 ? 62.416 13.850 -134.378 1.00 42.12 304 TYR A O 1
ATOM 2391 N N . ALA A 1 305 ? 61.451 13.245 -132.418 1.00 44.22 305 ALA A N 1
ATOM 2392 C CA . ALA A 1 305 ? 60.115 13.834 -132.549 1.00 44.22 305 ALA A CA 1
ATOM 2393 C C . ALA A 1 305 ? 59.080 12.982 -133.300 1.00 44.22 305 ALA A C 1
ATOM 2395 O O . ALA A 1 305 ? 58.770 13.221 -134.458 1.00 44.22 305 ALA A O 1
ATOM 2396 N N . HIS A 1 306 ? 58.497 12.016 -132.589 1.00 42.53 306 HIS A N 1
ATOM 2397 C CA . HIS A 1 306 ? 57.046 11.942 -132.362 1.00 42.53 306 HIS A CA 1
ATOM 2398 C C . HIS A 1 306 ? 56.719 10.650 -131.621 1.00 42.53 306 HIS A C 1
ATOM 2400 O O . HIS A 1 306 ? 56.712 9.596 -132.228 1.00 42.53 306 HIS A O 1
ATOM 2406 N N . TYR A 1 307 ? 56.469 10.755 -130.322 1.00 40.72 307 TYR A N 1
ATOM 2407 C CA . TYR A 1 307 ? 55.638 9.905 -129.456 1.00 40.72 307 TYR A CA 1
ATOM 2408 C C . TYR A 1 307 ? 55.848 10.527 -128.067 1.00 40.72 307 TYR A C 1
ATOM 2410 O O . TYR A 1 307 ? 56.975 10.847 -127.712 1.00 40.72 307 TYR A O 1
ATOM 2418 N N . SER A 1 308 ? 54.891 10.750 -127.191 1.00 37.25 308 SER A N 1
ATOM 2419 C CA . SER A 1 308 ? 53.439 10.669 -127.158 1.00 37.25 308 SER A CA 1
ATOM 2420 C C . SER A 1 308 ? 53.126 10.945 -125.688 1.00 37.25 308 SER A C 1
ATOM 2422 O O . SER A 1 308 ? 53.914 10.581 -124.814 1.00 37.25 308 SER A O 1
ATOM 2424 N N . ASN A 1 309 ? 51.968 11.542 -125.423 1.00 43.28 309 ASN A N 1
ATOM 2425 C CA . ASN A 1 309 ? 51.257 11.374 -124.161 1.00 43.28 309 ASN A CA 1
ATOM 2426 C C . ASN A 1 309 ? 51.449 9.971 -123.571 1.00 43.28 309 ASN A C 1
ATOM 2428 O O . ASN A 1 309 ? 51.251 8.988 -124.290 1.00 43.28 309 ASN A O 1
ATOM 2432 N N . CYS A 1 310 ? 51.732 9.924 -122.271 1.00 34.59 310 CYS A N 1
ATOM 2433 C CA . CYS A 1 310 ? 51.265 8.894 -121.348 1.00 34.59 310 CYS A CA 1
ATOM 2434 C C . CYS A 1 310 ? 51.360 9.445 -119.914 1.00 34.59 310 CYS A C 1
ATOM 2436 O O . CYS A 1 310 ? 52.461 9.542 -119.382 1.00 34.59 310 CYS A O 1
ATOM 2438 N N . ASN A 1 311 ? 50.176 9.783 -119.381 1.00 38.66 311 ASN A N 1
ATOM 2439 C CA . ASN A 1 311 ? 49.751 9.979 -117.983 1.00 38.66 311 ASN A CA 1
ATOM 2440 C C . ASN A 1 311 ? 50.591 10.850 -117.043 1.00 38.66 311 ASN A C 1
ATOM 2442 O O . ASN A 1 311 ? 51.605 10.358 -116.508 1.00 38.66 311 ASN A O 1
#

Sequence (311 aa):
MSEANLQQQTHGPIAGTDYDSADEYVVIEQEEEAADLEKNSTLSETVATNTNSTLSDVQSVAASVGTLDAVADIGNGLDGAKLSVSSVFPQNAMSGSNYSQNGFNSSIFGSFVMEDQLRDLVRSENEQNRLMLDSIKNAIGELTKQKSNNNELNMLISQQKKSIEEALTKFDNSEKLSREKDERIIELGQKIQQLSEALDDSAAKTTQLGEELANKDEIIKVLREEIDEQHRVHGTRVKVWRERIDSLEQMLISQQERAEADKWSQNGQVEKEGIKNREKQQSEKVLFICEKCLNAFPRYGYLYAHYSNCN

Organism: NCBI:txid157864

Secondary structure (DSSP, 8-state):
--PPP---------------------------------------------------------------------S--------------------------------HHHHHHHHHHHHHHHHHHHHHHHHHHHHHHHHHHHHHHHHHHHHHHHHHHHHHHHHHHHHHHHHHHHHHHHHHHHHHHHHHHHHHHHHHHHHHHHHHHHHHHHHHHHHHHHHHHHHHHHHHHHHHHHHHHHHHHHHHHHHHHHHHHHHHHHHHHHHHHHHHHHHHHHHHHHHHHHHHHHHHHHHHHHHH---------------

Solvent-accessible surface area (backbone atoms only — not comparable to full-atom values): 20089 Å² total; per-residue (Å²): 141,80,88,83,84,84,84,85,84,88,83,86,88,87,86,87,84,90,87,81,88,83,90,81,88,80,85,87,80,92,83,87,84,82,87,88,84,85,85,87,82,81,92,79,88,82,88,79,89,80,83,86,75,81,92,73,89,81,86,80,78,88,75,78,94,70,90,79,81,85,89,78,87,88,87,84,87,81,80,90,74,81,86,75,80,77,78,78,69,83,76,80,80,78,74,87,73,90,77,78,90,74,79,97,82,84,58,87,68,56,59,57,55,54,52,50,54,50,52,51,49,54,50,52,50,51,50,50,50,50,54,49,50,54,50,51,53,50,52,53,53,51,50,51,51,51,52,52,52,51,52,52,50,52,51,51,52,53,52,51,52,53,54,49,55,56,49,48,56,52,48,54,51,51,52,51,53,48,52,56,51,53,53,50,50,52,56,50,52,53,51,50,51,54,52,50,53,54,48,53,53,51,50,53,52,49,54,51,53,51,54,54,46,54,52,50,52,53,52,52,50,55,51,50,54,51,51,53,50,50,50,52,52,50,52,52,51,52,51,53,52,47,56,52,48,55,52,49,51,53,51,50,52,57,50,50,54,49,55,50,50,52,51,54,51,52,52,53,49,52,49,53,50,54,49,54,53,50,51,50,52,49,51,50,52,50,48,52,50,52,53,52,55,53,71,73,52,92,78,80,82,87,85,83,89,88,86,73,94,78,136

Foldseek 3Di:
DDDDDDDDDDDDDDDDDDDDDDDDDDDDDDDDDDDDDDDDDDDDDDDDDDDDDDDDDDDDDDDDDDDDDDPDDDDDDDDDDDPPPPPPDPPPPPDDDDDDDDDDDDDPPVVVVVVVVVVVVVVVVVVVVVVVVVVVVVVVVVVVVVVVVVVVVVVVVVVVVVVVVVVVVVVVVVVVVVVVVVVVVVVVVVVVVVVVVVVVVVVVVVVVVVVVVVVVVVVVVVVVVVVVVVVVVVVVVVVVVVVVVVVVVVVVVVVVVVVVVVVVVVVVVVVVVVVVVVVVVVVVVVVVVVVVVCVVDPDDDDDDDDDDDDD

pLDDT: mean 70.32, std 26.94, range [29.83, 98.5]

Radius of gyration: 81.66 Å; Cα contacts (8 Å, |Δi|>4): 0; chains: 1; bounding box: 141×59×259 Å

Mean predicted aligned error: 21.46 Å